Protein AF-0000000068371812 (afdb_homodimer)

Radius of gyration: 18.45 Å; Cα contacts (8 Å, |Δi|>4): 479; chains: 2; bounding box: 62×42×56 Å

Nearest PDB structures (foldseek):
  4yo0-assembly2_D  TM=9.395E-01  e=5.717E-10  Rattus norvegicus
  7dm2-assembly1_L  TM=9.249E-01  e=1.296E-09  Homo sapiens
  7fgr-assembly1_L  TM=9.276E-01  e=1.227E-09  Mus musculus
  6f7t-assembly1_A  TM=9.437E-01  e=3.458E-09  Mus musculus
  4isv-assembly1_A  TM=9.357E-01  e=4.797E-09  Mus musculus

Structure (mmCIF, N/CA/C/O backbone):
data_AF-0000000068371812-model_v1
#
loop_
_entity.id
_entity.type
_entity.pdbx_description
1 polymer 'Ig-like domain-containing protein'
#
loop_
_atom_site.group_PDB
_atom_site.id
_atom_site.type_symbol
_atom_site.label_atom_id
_atom_site.label_alt_id
_atom_site.label_comp_id
_atom_site.label_asym_id
_atom_site.label_entity_id
_atom_site.label_seq_id
_atom_site.pdbx_PDB_ins_code
_atom_site.Cartn_x
_atom_site.Cartn_y
_atom_site.Cartn_z
_atom_site.occupancy
_atom_site.B_iso_or_equiv
_atom_site.auth_seq_id
_atom_site.auth_comp_id
_atom_site.auth_asym_id
_atom_site.auth_atom_id
_atom_site.pdbx_PDB_model_num
ATOM 1 N N . MET A 1 1 ? -28.625 15.5 32.562 1 41.88 1 MET A N 1
ATOM 2 C CA . MET A 1 1 ? -27.391 14.734 32.5 1 41.88 1 MET A CA 1
ATOM 3 C C . MET A 1 1 ? -26.609 15.062 31.234 1 41.88 1 MET A C 1
ATOM 5 O O . MET A 1 1 ? -27.141 15.016 30.125 1 41.88 1 MET A O 1
ATOM 9 N N . ARG A 1 2 ? -25.625 15.906 31.344 1 37.91 2 ARG A N 1
ATOM 10 C CA . ARG A 1 2 ? -24.828 16.281 30.188 1 37.91 2 ARG A CA 1
ATOM 11 C C . ARG A 1 2 ? -24.109 15.078 29.594 1 37.91 2 ARG A C 1
ATOM 13 O O . ARG A 1 2 ? -23.422 14.336 30.297 1 37.91 2 ARG A O 1
ATOM 20 N N . LYS A 1 3 ? -24.656 14.328 28.656 1 45.22 3 LYS A N 1
ATOM 21 C CA . LYS A 1 3 ? -23.938 13.266 27.953 1 45.22 3 LYS A CA 1
ATOM 22 C C . LYS A 1 3 ? -22.531 13.727 27.562 1 45.22 3 LYS A C 1
ATOM 24 O O . LYS A 1 3 ? -22.391 14.625 26.734 1 45.22 3 LYS A O 1
ATOM 29 N N . THR A 1 4 ? -21.609 13.883 28.406 1 43.78 4 THR A N 1
ATOM 30 C CA . THR A 1 4 ? -20.203 14.078 28.047 1 43.78 4 THR A CA 1
ATOM 31 C C . THR A 1 4 ? -19.828 13.164 26.875 1 43.78 4 THR A C 1
ATOM 33 O O . THR A 1 4 ? -19.812 11.945 27.031 1 43.78 4 THR A O 1
ATOM 36 N N . ILE A 1 5 ? -20.078 13.5 25.688 1 49.84 5 ILE A N 1
ATOM 37 C CA . ILE A 1 5 ? -19.641 12.75 24.516 1 49.84 5 ILE A CA 1
ATOM 38 C C . ILE A 1 5 ? -18.125 12.547 24.562 1 49.84 5 ILE A C 1
ATOM 40 O O . ILE A 1 5 ? -17.375 13.508 24.672 1 49.84 5 ILE A O 1
ATOM 44 N N . TYR A 1 6 ? -17.594 11.641 25.219 1 53.62 6 TYR A N 1
ATOM 45 C CA . TYR A 1 6 ? -16.203 11.227 25.203 1 53.62 6 TYR A CA 1
ATOM 46 C C . TYR A 1 6 ? -15.68 11.156 23.766 1 53.62 6 TYR A C 1
ATOM 48 O O . TYR A 1 6 ? -16.062 10.266 23 1 53.62 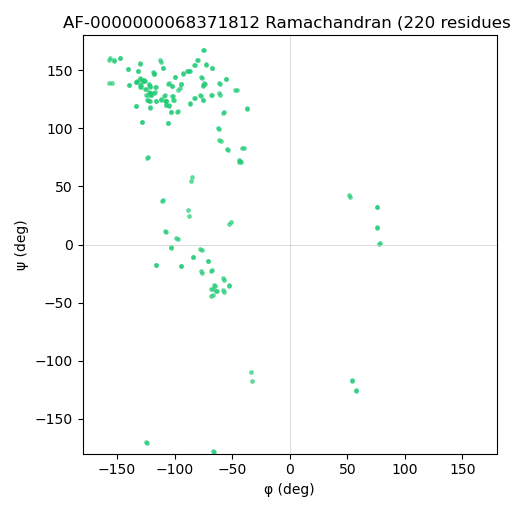6 TYR A O 1
ATOM 56 N N . MET A 1 7 ? -15.484 12.273 23.109 1 59.28 7 MET A N 1
ATOM 57 C CA . MET A 1 7 ? -14.938 12.289 21.766 1 59.28 7 MET A CA 1
ATOM 58 C C . MET A 1 7 ? -13.531 11.688 21.734 1 59.28 7 MET A C 1
ATOM 60 O O . MET A 1 7 ? -12.703 11.984 22.594 1 59.28 7 MET A O 1
ATOM 64 N N . SER A 1 8 ? -13.273 10.492 21.375 1 74.38 8 SER A N 1
ATOM 65 C CA . SER A 1 8 ? -11.969 9.859 21.25 1 74.38 8 SER A CA 1
ATOM 66 C C . SER A 1 8 ? -10.922 10.836 20.719 1 74.38 8 SER A C 1
ATOM 68 O O . SER A 1 8 ? -11.219 11.633 19.828 1 74.38 8 SER A O 1
ATOM 70 N N . ALA A 1 9 ? -9.844 11.172 21.5 1 90.5 9 ALA A N 1
ATOM 71 C CA . ALA A 1 9 ? -8.734 12.055 21.141 1 90.5 9 ALA A CA 1
ATOM 72 C C . ALA A 1 9 ? -8.195 11.711 19.766 1 90.5 9 ALA A C 1
ATOM 74 O O . ALA A 1 9 ? -8.094 10.531 19.406 1 90.5 9 ALA A O 1
ATOM 75 N N . PRO A 1 10 ? -8.016 12.781 18.984 1 95.38 10 PRO A N 1
ATOM 76 C CA . PRO A 1 10 ? -7.453 12.539 17.656 1 95.38 10 PRO A CA 1
ATOM 77 C C . PRO A 1 10 ? -6.066 11.898 17.703 1 95.38 10 PRO A C 1
ATOM 79 O O . PRO A 1 10 ? -5.297 12.164 18.641 1 95.38 10 PRO A O 1
ATOM 82 N N . VAL A 1 11 ? -5.844 10.945 16.828 1 96.5 11 VAL A N 1
ATOM 83 C CA . VAL A 1 11 ? -4.535 10.32 16.641 1 96.5 11 VAL A CA 1
ATOM 84 C C . VAL A 1 11 ? -4.07 10.5 15.203 1 96.5 11 VAL A C 1
ATOM 86 O O . VAL A 1 11 ? -4.773 10.109 14.266 1 96.5 11 VAL A O 1
ATOM 89 N N . SER A 1 12 ? -2.871 11.109 15.023 1 96.38 12 SER A N 1
ATOM 90 C CA . SER A 1 12 ? -2.314 11.336 13.695 1 96.38 12 SER A CA 1
ATOM 91 C C . SER A 1 12 ? -1.814 10.039 13.078 1 96.38 12 SER A C 1
ATOM 93 O O . SER A 1 12 ? -1.396 9.125 13.789 1 96.38 12 SER A O 1
ATOM 95 N N . PRO A 1 13 ? -1.766 9.984 11.766 1 96.56 13 PRO A N 1
ATOM 96 C CA . PRO A 1 13 ? -1.33 8.742 11.117 1 96.56 13 PRO A CA 1
ATOM 97 C C . PRO A 1 13 ? 0.183 8.547 11.172 1 96.56 13 PRO A C 1
ATOM 99 O O . PRO A 1 13 ? 0.937 9.523 11.148 1 96.56 13 PRO A O 1
ATOM 102 N N . SER A 1 14 ? 0.498 7.312 11.32 1 93.12 14 SER A N 1
ATOM 103 C CA . SER A 1 14 ? 1.84 6.926 10.898 1 93.12 14 SER A CA 1
ATOM 104 C C . SER A 1 14 ? 1.937 6.844 9.383 1 93.12 14 SER A C 1
ATOM 106 O O . SER A 1 14 ? 1.151 6.141 8.742 1 93.12 14 SER A O 1
ATOM 108 N N . VAL A 1 15 ? 2.916 7.609 8.828 1 94.88 15 VAL A N 1
ATOM 109 C CA . VAL A 1 15 ? 3.047 7.695 7.379 1 94.88 15 VAL A CA 1
ATOM 110 C C . VAL A 1 15 ? 4.297 6.945 6.926 1 94.88 15 VAL A C 1
ATOM 112 O O . VAL A 1 15 ? 5.379 7.141 7.488 1 94.88 15 VAL A O 1
ATOM 115 N N . GLN A 1 16 ? 4.105 6.07 5.977 1 92.81 16 GLN A N 1
ATOM 116 C CA . GLN A 1 16 ? 5.234 5.379 5.359 1 92.81 16 GLN A CA 1
ATOM 117 C C . GLN A 1 16 ? 5.152 5.449 3.836 1 92.81 16 GLN A C 1
ATOM 119 O O . GLN A 1 16 ? 4.066 5.332 3.26 1 92.81 16 GLN A O 1
ATOM 124 N N . VAL A 1 17 ? 6.352 5.59 3.232 1 93.62 17 VAL A N 1
ATOM 125 C CA . VAL A 1 17 ? 6.426 5.664 1.777 1 93.62 17 VAL A CA 1
ATOM 126 C C . VAL A 1 17 ? 7.332 4.555 1.246 1 93.62 17 VAL A C 1
ATOM 128 O O . VAL A 1 17 ? 8.391 4.281 1.819 1 93.62 17 VAL A O 1
ATOM 131 N N . PHE A 1 18 ? 6.91 3.936 0.162 1 90.12 18 PHE A N 1
ATOM 132 C CA . PHE A 1 18 ? 7.629 2.816 -0.434 1 90.12 18 PHE A CA 1
ATOM 133 C C . PHE A 1 18 ? 7.996 3.115 -1.882 1 90.12 18 PHE A C 1
ATOM 135 O O . PHE A 1 18 ? 7.141 3.521 -2.674 1 90.12 18 PHE A O 1
ATOM 142 N N . ALA A 1 19 ? 9.242 2.85 -2.104 1 88.81 19 ALA A N 1
ATOM 143 C CA . ALA A 1 19 ? 9.727 2.99 -3.475 1 88.81 19 ALA A CA 1
ATOM 144 C C . ALA A 1 19 ? 9.367 1.768 -4.312 1 88.81 19 ALA A C 1
ATOM 146 O O . ALA A 1 19 ? 9.055 0.705 -3.77 1 88.81 19 ALA A O 1
ATOM 147 N N . PRO A 1 20 ? 9.367 1.999 -5.633 1 86.12 20 PRO A N 1
ATOM 148 C CA . PRO A 1 20 ? 9.102 0.831 -6.477 1 86.12 20 PRO A CA 1
ATOM 149 C C . PRO A 1 20 ? 10.055 -0.325 -6.203 1 86.12 20 PRO A C 1
ATOM 151 O O . PRO A 1 20 ? 11.211 -0.1 -5.82 1 86.12 20 PRO A O 1
ATOM 154 N N . SER A 1 21 ? 9.461 -1.552 -6.277 1 72.62 21 SER A N 1
ATOM 155 C CA . SER A 1 21 ? 10.305 -2.719 -6.055 1 72.62 21 SER A CA 1
ATOM 156 C C . SER A 1 21 ? 11.195 -2.994 -7.266 1 72.62 21 SER A C 1
ATOM 158 O O . SER A 1 21 ? 10.812 -2.703 -8.398 1 72.62 21 SER A O 1
ATOM 160 N N . GLN A 1 22 ? 12.352 -3.275 -7.043 1 64 22 GLN A N 1
ATOM 161 C CA . GLN A 1 22 ? 13.305 -3.572 -8.109 1 64 22 GLN A CA 1
ATOM 162 C C . GLN A 1 22 ? 12.82 -4.742 -8.961 1 64 22 GLN A C 1
ATOM 164 O O . GLN A 1 22 ? 13.164 -4.832 -10.148 1 64 22 GLN A O 1
ATOM 169 N N . GLU A 1 23 ? 12.125 -5.539 -8.352 1 60.75 23 GLU A N 1
ATOM 170 C CA . GLU A 1 23 ? 11.68 -6.734 -9.07 1 60.75 23 GLU A CA 1
ATOM 171 C C . GLU A 1 23 ? 10.516 -6.414 -10.008 1 60.75 23 GLU A C 1
ATOM 173 O O . GLU A 1 23 ? 10.148 -7.234 -10.852 1 60.75 23 GLU A O 1
ATOM 178 N N . GLU A 1 24 ? 10.102 -5.184 -9.922 1 57.12 24 GLU A N 1
ATOM 179 C CA . GLU A 1 24 ? 8.859 -4.828 -10.602 1 57.12 24 GLU A CA 1
ATOM 180 C C . GLU A 1 24 ? 9.117 -4.402 -12.047 1 57.12 24 GLU A C 1
ATOM 182 O O . GLU A 1 24 ? 8.266 -3.775 -12.68 1 57.12 24 GLU A O 1
ATOM 187 N N . ILE A 1 25 ? 10.07 -4.918 -12.547 1 55.91 25 ILE A N 1
ATOM 188 C CA . ILE A 1 25 ? 10.352 -4.5 -13.922 1 55.91 25 ILE A CA 1
ATOM 189 C C . ILE A 1 25 ? 9.25 -5.012 -14.852 1 55.91 25 ILE A C 1
ATOM 191 O O . ILE A 1 25 ? 8.875 -4.332 -15.805 1 55.91 25 ILE A O 1
ATOM 195 N N . ARG A 1 26 ? 8.57 -5.988 -14.5 1 62 26 ARG A N 1
ATOM 196 C CA . ARG A 1 26 ? 7.648 -6.539 -15.484 1 62 26 ARG A CA 1
ATOM 197 C C . ARG A 1 26 ? 6.203 -6.223 -15.117 1 62 26 ARG A C 1
ATOM 199 O O . ARG A 1 26 ? 5.277 -6.602 -15.836 1 62 26 ARG A O 1
ATOM 206 N N . SER A 1 27 ? 6.125 -5.371 -14.195 1 70.31 27 SER A N 1
ATOM 207 C CA . SER A 1 27 ? 4.762 -5.035 -13.797 1 70.31 27 SER A CA 1
ATOM 208 C C . SER A 1 27 ? 4.191 -3.916 -14.664 1 70.31 27 SER A C 1
ATOM 210 O O . SER A 1 27 ? 4.945 -3.145 -15.266 1 70.31 27 SER A O 1
ATOM 212 N N . PRO A 1 28 ? 2.877 -3.941 -14.867 1 73.06 28 PRO A N 1
ATOM 213 C CA . PRO A 1 28 ? 2.271 -2.863 -15.656 1 73.06 28 PRO A CA 1
ATOM 214 C C . PRO A 1 28 ? 2.645 -1.476 -15.133 1 73.06 28 PRO A C 1
ATOM 216 O O . PRO A 1 28 ? 2.797 -0.538 -15.922 1 73.06 28 PRO A O 1
ATOM 219 N N . ASN A 1 29 ? 2.777 -1.288 -13.875 1 79.75 29 ASN A N 1
ATOM 220 C CA . ASN A 1 29 ? 3.164 -0.018 -13.273 1 79.75 29 ASN A CA 1
ATOM 221 C C . ASN A 1 29 ? 4.41 -0.164 -12.406 1 79.75 29 ASN A C 1
ATOM 223 O O . ASN A 1 29 ? 4.344 -0.01 -11.188 1 79.75 29 ASN A O 1
ATOM 227 N N . PRO A 1 30 ? 5.484 -0.282 -13.195 1 82.44 30 PRO A N 1
ATOM 228 C CA . PRO A 1 30 ? 6.699 -0.625 -12.445 1 82.44 30 PRO A CA 1
ATOM 229 C C . PRO A 1 30 ? 7.207 0.529 -11.586 1 82.44 30 PRO A C 1
ATOM 231 O O . PRO A 1 30 ? 8.016 0.316 -10.672 1 82.44 30 PRO A O 1
ATOM 234 N N . TYR A 1 31 ? 6.688 1.735 -11.844 1 89.56 31 TYR A N 1
ATOM 235 C CA . TYR A 1 31 ? 7.203 2.887 -11.117 1 89.56 31 TYR A CA 1
ATOM 236 C C . TYR A 1 31 ? 6.168 3.42 -10.133 1 89.56 31 TYR A C 1
ATOM 238 O O . TYR A 1 31 ? 6.008 4.637 -9.992 1 89.56 31 TYR A O 1
ATOM 246 N N . THR A 1 32 ? 5.477 2.617 -9.523 1 92.06 32 THR A N 1
ATOM 247 C CA . THR A 1 32 ? 4.457 3.008 -8.555 1 92.06 32 THR A CA 1
ATOM 248 C C . THR A 1 32 ? 5.082 3.281 -7.191 1 92.06 32 THR A C 1
ATOM 250 O O . THR A 1 32 ? 5.828 2.453 -6.668 1 92.06 32 THR A O 1
ATOM 253 N N . VAL A 1 33 ? 4.824 4.434 -6.652 1 93.19 33 VAL A N 1
ATOM 254 C CA . VAL A 1 33 ? 5.207 4.789 -5.289 1 93.19 33 VAL A CA 1
ATOM 255 C C . VAL A 1 33 ? 3.992 4.684 -4.371 1 93.19 33 VAL A C 1
ATOM 257 O O . VAL A 1 33 ? 2.895 5.117 -4.727 1 93.19 33 VAL A O 1
ATOM 260 N N . VAL A 1 34 ? 4.227 4.102 -3.223 1 94.25 34 VAL A N 1
ATOM 261 C CA . VAL A 1 34 ? 3.104 3.828 -2.332 1 94.25 34 VAL A CA 1
ATOM 262 C C . VAL A 1 34 ? 3.26 4.629 -1.041 1 94.25 34 VAL A C 1
ATOM 264 O O . VAL A 1 34 ? 4.359 4.727 -0.492 1 94.25 34 VAL A O 1
ATOM 267 N N . CYS A 1 35 ? 2.207 5.219 -0.607 1 95.56 35 CYS A N 1
ATOM 268 C CA . CYS A 1 35 ? 2.115 5.887 0.688 1 95.56 35 CYS A CA 1
ATOM 269 C C . CYS A 1 35 ? 1.09 5.199 1.582 1 95.56 35 CYS A C 1
ATOM 271 O O . CYS A 1 35 ? -0.084 5.094 1.222 1 95.56 35 CYS A O 1
ATOM 273 N N . LEU A 1 36 ? 1.484 4.77 2.754 1 94.81 36 LEU A N 1
ATOM 274 C CA . LEU A 1 36 ? 0.631 4.051 3.695 1 94.81 36 LEU A CA 1
ATOM 275 C C . LEU A 1 36 ? 0.359 4.895 4.934 1 94.81 36 LEU A C 1
ATOM 277 O O . LEU A 1 36 ? 1.29 5.414 5.555 1 94.81 36 LEU A O 1
ATOM 281 N N . LEU A 1 37 ? -0.942 5.09 5.227 1 96.25 37 LEU A N 1
ATOM 282 C CA . LEU A 1 37 ? -1.396 5.773 6.434 1 96.25 37 LEU A CA 1
ATOM 283 C C . LEU A 1 37 ? -2 4.781 7.422 1 96.25 37 LEU A C 1
ATOM 285 O O . LEU A 1 37 ? -2.986 4.109 7.113 1 96.25 37 LEU A O 1
ATOM 289 N N . THR A 1 38 ? -1.429 4.762 8.672 1 94.19 38 THR A N 1
ATOM 290 C CA . THR A 1 38 ? -1.948 3.783 9.617 1 94.19 38 THR A CA 1
ATOM 291 C C . THR A 1 38 ? -2.234 4.438 10.969 1 94.19 38 THR A C 1
ATOM 293 O O . THR A 1 38 ? -1.624 5.453 11.312 1 94.19 38 THR A O 1
ATOM 296 N N . GLY A 1 39 ? -3.191 3.938 11.656 1 93.75 39 GLY A N 1
ATOM 297 C CA . GLY A 1 39 ? -3.379 4.184 13.078 1 93.75 39 GLY A CA 1
ATOM 298 C C . GLY A 1 39 ? -3.936 5.562 13.375 1 93.75 39 GLY A C 1
ATOM 299 O O . GLY A 1 39 ? -3.607 6.16 14.406 1 93.75 39 GLY A O 1
ATOM 300 N N . PHE A 1 40 ? -4.703 6.043 12.547 1 96.81 40 PHE A N 1
ATOM 301 C CA . PHE A 1 40 ? -5.145 7.414 12.789 1 96.81 40 PHE A CA 1
ATOM 302 C C . PHE A 1 40 ? -6.629 7.453 13.117 1 96.81 40 PHE A C 1
ATOM 304 O O . PHE A 1 40 ? -7.355 6.488 12.859 1 96.81 40 PHE A O 1
ATOM 311 N N . TYR A 1 41 ? -7.035 8.5 13.781 1 97.69 41 TYR A N 1
ATOM 312 C CA . TYR A 1 41 ? -8.406 8.82 14.164 1 97.69 41 TYR A CA 1
ATOM 313 C C . TYR A 1 41 ? -8.586 10.32 14.352 1 97.69 41 TYR A C 1
ATOM 315 O O . TYR A 1 41 ? -7.766 10.977 15 1 97.69 41 TYR A O 1
ATOM 323 N N . PRO A 1 42 ? -9.727 10.797 13.875 1 97.62 42 PRO A N 1
ATOM 324 C CA . PRO A 1 42 ? -10.82 10.273 13.047 1 97.62 42 PRO A CA 1
ATOM 325 C C . PRO A 1 42 ? -10.375 9.961 11.617 1 97.62 42 PRO A C 1
ATOM 327 O O . PRO A 1 42 ? -9.203 10.117 11.281 1 97.62 42 PRO A O 1
ATOM 330 N N . PRO A 1 43 ? -11.242 9.5 10.695 1 97.38 43 PRO A N 1
ATOM 331 C CA . PRO A 1 43 ? -10.828 8.914 9.422 1 97.38 43 PRO A CA 1
ATOM 332 C C . PRO A 1 43 ? -10.555 9.961 8.344 1 97.38 43 PRO A C 1
ATOM 334 O O . PRO A 1 43 ? -10.008 9.633 7.285 1 97.38 43 PRO A O 1
ATOM 337 N N . ALA A 1 44 ? -10.922 11.164 8.602 1 97.56 44 ALA A N 1
ATOM 338 C CA . ALA A 1 44 ? -10.727 12.188 7.574 1 97.56 44 ALA A CA 1
ATOM 339 C C . ALA A 1 44 ? -9.258 12.562 7.445 1 97.56 44 ALA A C 1
ATOM 341 O O . ALA A 1 44 ? -8.547 12.688 8.445 1 97.56 44 ALA A O 1
ATOM 342 N N . PHE A 1 45 ? -8.766 12.734 6.199 1 98.19 45 PHE A N 1
ATOM 343 C CA . PHE A 1 45 ? -7.418 13.211 5.926 1 98.19 45 PHE A CA 1
ATOM 344 C C . PHE A 1 45 ? -7.34 13.852 4.543 1 98.19 45 PHE A C 1
ATOM 346 O O . PHE A 1 45 ? -8.25 13.688 3.725 1 98.19 45 PHE A O 1
ATOM 353 N N . ASN A 1 46 ? -6.293 14.648 4.395 1 98.12 46 ASN A N 1
ATOM 354 C CA . ASN A 1 46 ? -5.883 15.117 3.074 1 98.12 46 ASN A CA 1
ATOM 355 C C . ASN A 1 46 ? -4.477 14.641 2.723 1 98.12 46 ASN A C 1
ATOM 357 O O . ASN A 1 46 ? -3.633 14.477 3.607 1 98.12 46 ASN A O 1
ATOM 361 N N . LEU A 1 47 ? -4.332 14.406 1.399 1 98.44 47 LEU A N 1
ATOM 362 C CA . LEU A 1 47 ? -3.041 13.883 0.969 1 98.44 47 LEU A CA 1
ATOM 363 C C . LEU A 1 47 ? -2.596 14.539 -0.335 1 98.44 47 LEU A C 1
ATOM 365 O O . LEU A 1 47 ? -3.414 14.766 -1.23 1 98.44 47 LEU A O 1
ATOM 369 N N . GLN A 1 48 ? -1.267 14.883 -0.331 1 98.25 48 GLN A N 1
ATOM 370 C CA . GLN A 1 48 ? -0.648 15.422 -1.538 1 98.25 48 GLN A CA 1
ATOM 371 C C . GLN A 1 48 ? 0.688 14.742 -1.822 1 98.25 48 GLN A C 1
ATOM 373 O O . GLN A 1 48 ? 1.487 14.531 -0.91 1 98.25 48 GLN A O 1
ATOM 378 N N . TRP A 1 49 ? 0.889 14.492 -3.15 1 98.31 49 TRP A N 1
ATOM 379 C CA . TRP A 1 49 ? 2.182 13.961 -3.58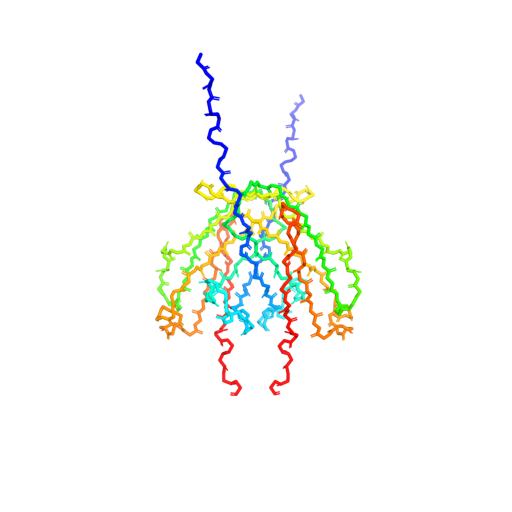4 1 98.31 49 TRP A CA 1
ATOM 380 C C . TRP A 1 49 ? 3.062 15.078 -4.137 1 98.31 49 TRP A C 1
ATOM 382 O O . TRP A 1 49 ? 2.58 15.977 -4.828 1 98.31 49 TRP A O 1
ATOM 392 N N . LYS A 1 50 ? 4.344 14.898 -3.834 1 97.94 50 LYS A N 1
ATOM 393 C CA . LYS A 1 50 ? 5.305 15.836 -4.406 1 97.94 50 LYS A CA 1
ATOM 394 C C . LYS A 1 50 ? 6.5 15.102 -5.004 1 97.94 50 LYS A C 1
ATOM 396 O O . LYS A 1 50 ? 6.949 14.094 -4.457 1 97.94 50 LYS A O 1
ATOM 401 N N . GLY A 1 51 ? 6.918 15.562 -6.094 1 96.19 51 GLY A N 1
ATOM 402 C CA . GLY A 1 51 ? 8.242 15.281 -6.629 1 96.19 51 GLY A CA 1
ATOM 403 C C . GLY A 1 51 ? 9.211 16.438 -6.445 1 96.19 51 GLY A C 1
ATOM 404 O O . GLY A 1 51 ? 9.109 17.453 -7.125 1 96.19 51 GLY A O 1
ATOM 405 N N . GLY A 1 52 ? 10.203 16.047 -5.582 1 91.19 52 GLY A N 1
ATOM 406 C CA . GLY A 1 52 ? 10.938 17.25 -5.195 1 91.19 52 GLY A CA 1
ATOM 407 C C . GLY A 1 52 ? 10.039 18.328 -4.633 1 91.19 52 GLY A C 1
ATOM 408 O O . GLY A 1 52 ? 9.359 18.125 -3.629 1 91.19 52 GLY A O 1
ATOM 409 N N . GLU A 1 53 ? 9.977 19.438 -5.289 1 91 53 GLU A N 1
ATOM 410 C CA . GLU A 1 53 ? 9.18 20.578 -4.816 1 91 53 GLU A CA 1
ATOM 411 C C . GLU A 1 53 ? 7.875 20.688 -5.598 1 91 53 GLU A C 1
ATOM 413 O O . GLU A 1 53 ? 6.984 21.453 -5.215 1 91 53 GLU A O 1
ATOM 418 N N . ASP A 1 54 ? 7.723 19.875 -6.516 1 96.94 54 ASP A N 1
ATOM 419 C CA . ASP A 1 54 ? 6.555 19.984 -7.383 1 96.94 54 ASP A CA 1
ATOM 420 C C . ASP A 1 54 ? 5.418 19.094 -6.887 1 96.94 54 ASP A C 1
ATOM 422 O O . ASP A 1 54 ? 5.637 17.938 -6.52 1 96.94 54 ASP A O 1
ATOM 426 N N . VAL A 1 55 ? 4.242 19.703 -6.965 1 97.56 55 VAL A N 1
ATOM 427 C CA . VAL A 1 55 ? 3.055 18.922 -6.637 1 97.56 55 VAL A CA 1
ATOM 428 C C . VAL A 1 55 ? 2.697 18 -7.812 1 97.56 55 VAL A C 1
ATOM 430 O O . VAL A 1 55 ? 2.666 18.453 -8.961 1 97.56 55 VAL A O 1
ATOM 433 N N . ILE A 1 56 ? 2.551 16.766 -7.48 1 97.25 56 ILE A N 1
ATOM 434 C CA . ILE A 1 56 ? 2.115 15.797 -8.477 1 97.25 56 ILE A CA 1
ATOM 435 C C . ILE A 1 56 ? 0.651 15.43 -8.242 1 97.25 56 ILE A C 1
ATOM 437 O O . ILE A 1 56 ? 0.3 14.914 -7.176 1 97.25 56 ILE A O 1
ATOM 441 N N . SER A 1 57 ? -0.228 15.688 -9.227 1 95.56 57 SER A N 1
ATOM 442 C CA . SER A 1 57 ? -1.651 15.438 -9.023 1 95.56 57 SER A CA 1
ATOM 443 C C . SER A 1 57 ? -2.162 14.359 -9.977 1 95.56 57 SER A C 1
ATOM 445 O O . SER A 1 57 ? -3.238 13.797 -9.766 1 95.56 57 SER A O 1
ATOM 447 N N . SER A 1 58 ? -1.437 14.078 -11.023 1 94.06 58 SER A N 1
ATOM 448 C CA . SER A 1 58 ? -1.848 13.039 -11.961 1 94.06 58 SER A CA 1
ATOM 449 C C . SER A 1 58 ? -1.304 11.672 -11.547 1 94.06 58 SER A C 1
ATOM 451 O O . SER A 1 58 ? -0.225 11.586 -10.953 1 94.06 58 SER A O 1
ATOM 453 N N . GLY A 1 59 ? -2.072 10.641 -11.883 1 93.88 59 GLY A N 1
ATOM 454 C CA . GLY A 1 59 ? -1.608 9.297 -11.594 1 93.88 59 GLY A CA 1
ATOM 455 C C . GLY A 1 59 ? -1.738 8.922 -10.133 1 93.88 59 GLY A C 1
ATOM 456 O O . GLY A 1 59 ? -1.089 7.98 -9.664 1 93.88 59 GLY A O 1
ATOM 457 N N . VAL A 1 60 ? -2.539 9.758 -9.445 1 96.06 60 VAL A N 1
ATOM 458 C CA . VAL A 1 60 ? -2.68 9.547 -8.008 1 96.06 60 VAL A CA 1
ATOM 459 C C . VAL A 1 60 ? -3.996 8.836 -7.719 1 96.06 60 VAL A C 1
ATOM 461 O O . VAL A 1 60 ? -5.055 9.25 -8.195 1 96.06 60 VAL A O 1
ATOM 464 N N . GLU A 1 61 ? -3.871 7.691 -7.027 1 94.12 61 GLU A N 1
ATOM 465 C CA . GLU A 1 61 ? -5.043 6.992 -6.508 1 94.12 61 GLU A CA 1
ATOM 466 C C . GLU A 1 61 ? -4.965 6.836 -4.992 1 94.12 61 GLU A C 1
ATOM 468 O O . GLU A 1 61 ? -4.043 6.195 -4.477 1 94.12 61 GLU A O 1
ATOM 473 N N . THR A 1 62 ? -5.953 7.461 -4.281 1 95.75 62 THR A N 1
ATOM 474 C CA . THR A 1 62 ? -5.996 7.379 -2.824 1 95.75 62 THR A CA 1
ATOM 475 C C . THR A 1 62 ? -7.266 6.668 -2.361 1 95.75 62 THR A C 1
ATOM 477 O O . THR A 1 62 ? -8.367 6.996 -2.814 1 95.75 62 THR A O 1
ATOM 480 N N . THR A 1 63 ? -7.082 5.676 -1.443 1 95.62 63 THR A N 1
ATOM 481 C CA . THR A 1 63 ? -8.242 4.965 -0.917 1 95.62 63 THR A CA 1
ATOM 482 C C . THR A 1 63 ? -8.875 5.742 0.229 1 95.62 63 THR A C 1
ATOM 484 O O . THR A 1 63 ? -8.219 6.551 0.885 1 95.62 63 THR A O 1
ATOM 487 N N . LYS A 1 64 ? -10.227 5.438 0.362 1 94.12 64 LYS A N 1
ATOM 488 C CA . LYS A 1 64 ? -10.852 5.918 1.59 1 94.12 64 LYS A CA 1
ATOM 489 C C . LYS A 1 64 ? -10.297 5.184 2.811 1 94.12 64 LYS A C 1
ATOM 491 O O . LYS A 1 64 ? -9.812 4.055 2.697 1 94.12 64 LYS A O 1
ATOM 496 N N . ALA A 1 65 ? -10.344 5.906 3.898 1 96.06 65 ALA A N 1
ATOM 497 C CA . ALA A 1 65 ? -9.914 5.27 5.141 1 96.06 65 ALA A CA 1
ATOM 498 C C . ALA A 1 65 ? -10.773 4.055 5.469 1 96.06 65 ALA A C 1
ATOM 500 O O . ALA A 1 65 ? -12.008 4.117 5.375 1 96.06 65 ALA A O 1
ATOM 501 N N . SER A 1 66 ? -10.086 3.014 5.719 1 93.69 66 SER A N 1
ATOM 502 C CA . SER A 1 66 ? -10.758 1.798 6.16 1 93.69 66 SER A CA 1
ATOM 503 C C . SER A 1 66 ? -10.555 1.569 7.656 1 93.69 66 SER A C 1
ATOM 505 O O . SER A 1 66 ? -9.469 1.807 8.188 1 93.69 66 SER A O 1
ATOM 507 N N . LYS A 1 67 ? -11.625 1.15 8.289 1 93.94 67 LYS A N 1
ATOM 508 C CA . LYS A 1 67 ? -11.539 0.92 9.734 1 93.94 67 LYS A CA 1
ATOM 509 C C . LYS A 1 67 ? -10.641 -0.272 10.047 1 93.94 67 LYS A C 1
ATOM 511 O O . LYS A 1 67 ? -10.727 -1.312 9.391 1 93.94 67 LYS A O 1
ATOM 516 N N . GLN A 1 68 ? -9.695 -0.113 10.922 1 90.12 68 GLN A N 1
ATOM 517 C CA . GLN A 1 68 ? -8.828 -1.134 11.5 1 90.12 68 GLN A CA 1
ATOM 518 C C . GLN A 1 68 ? -8.828 -1.059 13.023 1 90.12 68 GLN A C 1
ATOM 520 O O . GLN A 1 68 ? -8.109 -0.243 13.609 1 90.12 68 GLN A O 1
ATOM 525 N N . GLY A 1 69 ? -9.523 -2.02 13.648 1 91.19 69 GLY A N 1
ATOM 526 C CA . GLY A 1 69 ? -9.758 -1.847 15.07 1 91.19 69 GLY A CA 1
ATOM 527 C C . GLY A 1 69 ? -10.477 -0.553 15.406 1 91.19 69 GLY A C 1
ATOM 528 O O . GLY A 1 69 ? -11.57 -0.298 14.898 1 91.19 69 GLY A O 1
ATOM 529 N N . ASP A 1 70 ? -9.914 0.243 16.297 1 94.75 70 ASP A N 1
ATOM 530 C CA . ASP A 1 70 ? -10.516 1.514 16.688 1 94.75 70 ASP A CA 1
ATOM 531 C C . ASP A 1 70 ? -9.906 2.676 15.906 1 94.75 70 ASP A C 1
ATOM 533 O O . ASP A 1 70 ? -10.195 3.84 16.188 1 94.75 70 ASP A O 1
ATOM 537 N N . LYS A 1 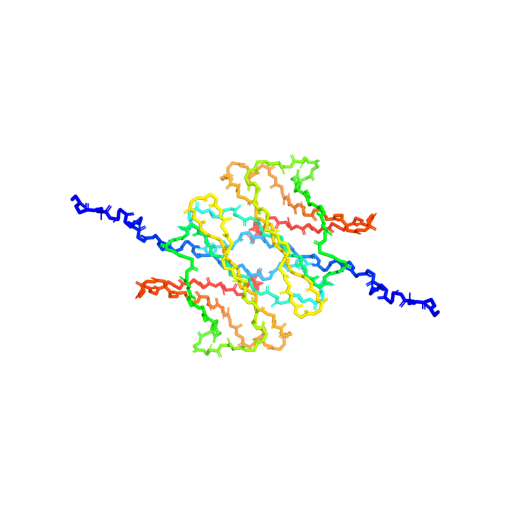71 ? -9.039 2.291 14.984 1 96.69 71 LYS A N 1
ATOM 538 C CA . LYS A 1 71 ? -8.375 3.305 14.172 1 96.69 71 LYS A CA 1
ATOM 539 C C . LYS A 1 71 ? -8.602 3.051 12.68 1 96.69 71 LYS A C 1
ATOM 541 O O . LYS A 1 71 ? -9.516 2.314 12.305 1 96.69 71 LYS A O 1
ATOM 546 N N . TYR A 1 72 ? -7.84 3.844 11.852 1 96 72 TYR A N 1
ATOM 547 C CA . TYR A 1 72 ? -8.094 3.76 10.422 1 96 72 TYR A CA 1
ATOM 548 C C . TYR A 1 72 ? -6.789 3.553 9.648 1 96 72 TYR A C 1
ATOM 550 O O . TYR A 1 72 ? -5.703 3.809 10.18 1 96 72 TYR A O 1
ATOM 558 N N . LEU A 1 73 ? -7 2.977 8.484 1 95.75 73 LEU A N 1
ATOM 559 C CA . LEU A 1 73 ? -5.934 2.721 7.516 1 95.75 73 LEU A CA 1
ATOM 560 C C . LEU A 1 73 ? -6.316 3.248 6.137 1 95.75 73 LEU A C 1
ATOM 562 O O . LEU A 1 73 ? -7.473 3.131 5.719 1 95.75 73 LEU A O 1
ATOM 566 N N . ALA A 1 74 ? -5.375 3.871 5.469 1 96.38 74 ALA A N 1
ATOM 567 C CA . ALA A 1 74 ? -5.562 4.305 4.086 1 96.38 74 ALA A CA 1
ATOM 568 C C . ALA A 1 74 ? -4.25 4.234 3.309 1 96.38 74 ALA A C 1
ATOM 570 O O . ALA A 1 74 ? -3.178 4.082 3.9 1 96.38 74 ALA A O 1
ATOM 571 N N . SER A 1 75 ? -4.352 4.203 2.006 1 95.94 75 SER A N 1
ATOM 572 C CA . SER A 1 75 ? -3.162 4.191 1.16 1 95.94 75 SER A CA 1
ATOM 573 C C . SER A 1 75 ? -3.352 5.066 -0.073 1 95.94 75 SER A C 1
ATOM 575 O O . SER A 1 75 ? -4.48 5.293 -0.515 1 95.94 75 SER A O 1
ATOM 577 N N . SER A 1 76 ? -2.301 5.574 -0.522 1 96.69 76 SER A N 1
ATOM 578 C CA . SER A 1 76 ? -2.256 6.324 -1.773 1 96.69 76 SER A CA 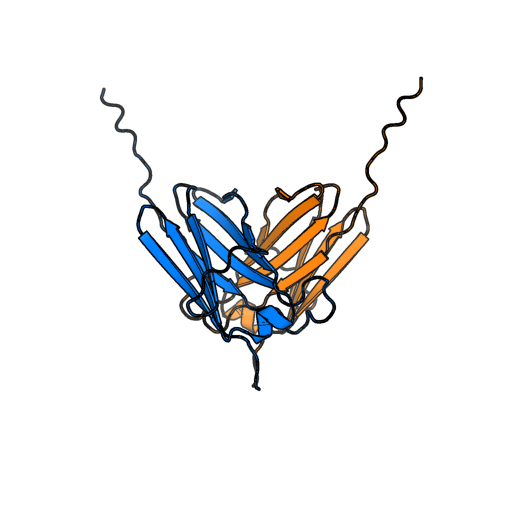1
ATOM 579 C C . SER A 1 76 ? -1.173 5.785 -2.701 1 96.69 76 SER A C 1
ATOM 581 O O . SER A 1 76 ? -0.101 5.379 -2.244 1 96.69 76 SER A O 1
ATOM 583 N N . TYR A 1 77 ? -1.463 5.734 -3.953 1 95.5 77 TYR A N 1
ATOM 584 C CA . TYR A 1 77 ? -0.589 5.184 -4.984 1 95.5 77 TYR A CA 1
ATOM 585 C C . TYR A 1 77 ? -0.316 6.215 -6.074 1 95.5 77 TYR A C 1
ATOM 587 O O . TYR A 1 77 ? -1.249 6.777 -6.656 1 95.5 77 TYR A O 1
ATOM 595 N N . LEU A 1 78 ? 0.956 6.441 -6.27 1 96.19 78 LEU A N 1
ATOM 596 C CA . LEU A 1 78 ? 1.391 7.332 -7.34 1 96.19 78 LEU A CA 1
ATOM 597 C C . LEU A 1 78 ? 1.969 6.539 -8.508 1 96.19 78 LEU A C 1
ATOM 599 O O . LEU A 1 78 ? 3.066 5.988 -8.406 1 96.19 78 LEU A O 1
ATOM 603 N N . LYS A 1 79 ? 1.25 6.402 -9.57 1 93.19 79 LYS A N 1
ATOM 604 C CA . LYS A 1 79 ? 1.694 5.727 -10.781 1 93.19 79 LYS A CA 1
ATOM 605 C C . LYS A 1 79 ? 2.449 6.684 -11.703 1 93.19 79 LYS A C 1
ATOM 607 O O . LYS A 1 79 ? 1.878 7.66 -12.195 1 93.19 79 LYS A O 1
ATOM 612 N N . LEU A 1 80 ? 3.67 6.297 -11.953 1 93.06 80 LEU A N 1
ATOM 613 C CA . LEU A 1 80 ? 4.52 7.152 -12.781 1 93.06 80 LEU A CA 1
ATOM 614 C C . LEU A 1 80 ? 4.926 6.434 -14.062 1 93.06 80 LEU A C 1
ATOM 616 O O . LEU A 1 80 ? 4.992 5.203 -14.094 1 93.06 80 LEU A O 1
ATOM 620 N N . THR A 1 81 ? 5.066 7.238 -15.086 1 90.75 81 THR A N 1
ATOM 621 C CA . THR A 1 81 ? 5.793 6.723 -16.25 1 90.75 81 THR A CA 1
ATOM 622 C C . THR A 1 81 ? 7.289 6.672 -15.961 1 90.75 81 THR A C 1
ATOM 624 O O . THR A 1 81 ? 7.766 7.27 -14.992 1 90.75 81 THR A O 1
ATOM 627 N N . ALA A 1 82 ? 8.008 5.953 -16.891 1 89.19 82 ALA A N 1
ATOM 628 C CA . ALA A 1 82 ? 9.461 5.906 -16.766 1 89.19 82 ALA A CA 1
ATOM 629 C C . ALA A 1 82 ? 10.055 7.312 -16.797 1 89.19 82 ALA A C 1
ATOM 631 O O . ALA A 1 82 ? 10.945 7.629 -16 1 89.19 82 ALA A O 1
ATOM 632 N N . ALA A 1 83 ? 9.562 8.188 -17.594 1 91.19 83 ALA A N 1
ATOM 633 C CA . ALA A 1 83 ? 10.062 9.555 -17.75 1 91.19 83 ALA A CA 1
ATOM 634 C C . ALA A 1 83 ? 9.797 10.367 -16.484 1 91.19 83 ALA A C 1
ATOM 636 O O . ALA A 1 83 ? 10.672 11.109 -16.016 1 91.19 83 ALA A O 1
ATOM 637 N N . GLN A 1 84 ? 8.609 10.242 -15.938 1 90.19 84 GLN A N 1
ATOM 638 C CA . GLN A 1 84 ? 8.266 10.953 -14.703 1 90.19 84 GLN A CA 1
ATOM 639 C C . GLN A 1 84 ? 9.141 10.492 -13.539 1 90.19 84 GLN A C 1
ATOM 641 O O . GLN A 1 84 ? 9.586 11.312 -12.734 1 90.19 84 GLN A O 1
ATOM 646 N N . TYR A 1 85 ? 9.359 9.188 -13.523 1 90.38 85 TYR A N 1
ATOM 647 C CA . TYR A 1 85 ? 10.164 8.617 -12.453 1 90.38 85 TYR A CA 1
ATOM 648 C C . TYR A 1 85 ? 11.609 9.117 -12.531 1 90.38 85 TYR A C 1
ATOM 650 O O . TYR A 1 85 ? 12.234 9.383 -11.508 1 90.38 85 TYR A O 1
ATOM 658 N N . GLU A 1 86 ? 12.102 9.305 -13.703 1 91.69 86 GLU A N 1
ATOM 659 C CA . GLU A 1 86 ? 13.477 9.75 -13.906 1 91.69 86 GLU A CA 1
ATOM 660 C C . GLU A 1 86 ? 13.617 11.242 -13.617 1 91.69 86 GLU A C 1
ATOM 662 O O . GLU A 1 86 ? 14.719 11.719 -13.305 1 91.69 86 GLU A O 1
ATOM 667 N N . LYS A 1 87 ? 12.586 11.891 -13.727 1 93.5 87 LYS A N 1
ATOM 668 C CA . LYS A 1 87 ? 12.602 13.344 -13.562 1 93.5 87 LYS A CA 1
ATOM 669 C C . LYS A 1 87 ? 12.93 13.734 -12.125 1 93.5 87 LYS A C 1
ATOM 671 O O . LYS A 1 87 ? 13.609 14.734 -11.883 1 93.5 87 LYS A O 1
ATOM 676 N N . TYR A 1 88 ? 12.391 12.938 -11.234 1 93.38 88 TYR A N 1
ATOM 677 C CA . TYR A 1 88 ? 12.547 13.312 -9.836 1 93.38 88 TYR A CA 1
ATOM 678 C C . TYR A 1 88 ? 13.492 12.359 -9.109 1 93.38 88 TYR A C 1
ATOM 680 O O . TYR A 1 88 ? 13.562 11.18 -9.453 1 93.38 88 TYR A O 1
ATOM 688 N N . GLU A 1 89 ? 14.164 12.898 -8.062 1 91.31 89 GLU A N 1
ATOM 689 C CA . GLU A 1 89 ? 15.086 12.094 -7.266 1 91.31 89 GLU A CA 1
ATOM 690 C C . GLU A 1 89 ? 14.398 11.523 -6.031 1 91.31 89 GLU A C 1
ATOM 692 O O . GLU A 1 89 ? 14.906 10.594 -5.402 1 91.31 89 GLU A O 1
ATOM 697 N N . SER A 1 90 ? 13.359 12.148 -5.77 1 93.19 90 SER A N 1
ATOM 698 C CA . SER A 1 90 ? 12.656 11.727 -4.566 1 93.19 90 SER A CA 1
ATOM 699 C C . SER A 1 90 ? 11.156 12.016 -4.672 1 93.19 90 SER A C 1
ATOM 701 O O . SER A 1 90 ? 10.742 12.844 -5.488 1 93.19 90 SER A O 1
ATOM 703 N 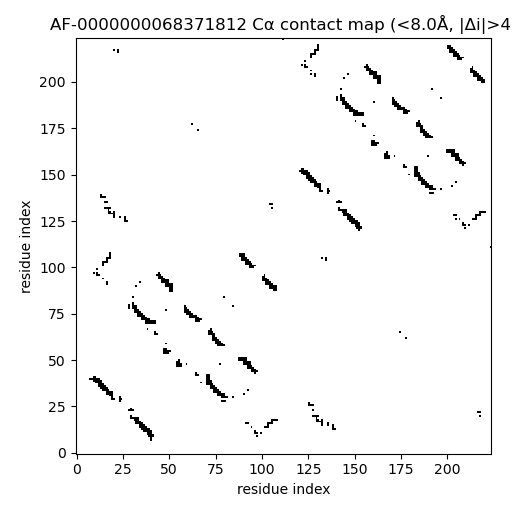N . PHE A 1 91 ? 10.422 11.328 -3.914 1 94.75 91 PHE A N 1
ATOM 704 C CA . PHE A 1 91 ? 8.969 11.484 -3.836 1 94.75 91 PHE A CA 1
ATOM 705 C C . PHE A 1 91 ? 8.516 11.633 -2.389 1 94.75 91 PHE A C 1
ATOM 707 O O . PHE A 1 91 ? 9.016 10.93 -1.506 1 94.75 91 PHE A O 1
ATOM 714 N N . THR A 1 92 ? 7.637 12.594 -2.215 1 95.75 92 THR A N 1
ATOM 715 C CA . THR A 1 92 ? 7.172 12.898 -0.868 1 95.75 92 THR A CA 1
ATOM 716 C C . THR A 1 92 ? 5.656 12.727 -0.769 1 95.75 92 THR A C 1
ATOM 718 O O . THR A 1 92 ? 4.918 13.195 -1.635 1 95.75 92 THR A O 1
ATOM 721 N N . CYS A 1 93 ? 5.215 12 0.239 1 96.94 93 CYS A N 1
ATOM 722 C CA . CYS A 1 93 ? 3.811 11.93 0.632 1 96.94 93 CYS A CA 1
ATOM 723 C C . CYS A 1 93 ? 3.518 12.883 1.787 1 96.94 93 CYS A C 1
ATOM 725 O O . CYS A 1 93 ? 4.031 12.695 2.893 1 96.94 93 CYS A O 1
ATOM 727 N N . GLU A 1 94 ? 2.697 13.875 1.506 1 98.12 94 GLU A N 1
ATOM 728 C CA . GLU A 1 94 ? 2.318 14.852 2.523 1 98.12 94 GLU A CA 1
ATOM 729 C C . GLU A 1 94 ? 0.869 14.664 2.961 1 98.12 94 GLU A C 1
ATOM 731 O O . GLU A 1 94 ? -0.049 14.766 2.145 1 98.12 94 GLU A O 1
ATOM 736 N N . VAL A 1 95 ? 0.704 14.469 4.316 1 98.31 95 VAL A N 1
ATOM 737 C CA . VAL A 1 95 ? -0.614 14.164 4.863 1 98.31 95 VAL A CA 1
ATOM 738 C C . VAL A 1 95 ? -1.019 15.234 5.871 1 98.31 95 VAL A C 1
ATOM 740 O O . VAL A 1 95 ? -0.223 15.617 6.73 1 98.31 95 VAL A O 1
ATOM 743 N N . THR A 1 96 ? -2.203 15.773 5.691 1 98.62 96 THR A N 1
ATOM 744 C CA . THR A 1 96 ? -2.785 16.672 6.68 1 98.62 96 THR A CA 1
ATOM 745 C C . THR A 1 96 ? -3.928 15.992 7.426 1 98.62 96 THR A C 1
ATOM 747 O O . THR A 1 96 ? -4.887 15.523 6.809 1 98.62 96 THR A O 1
ATOM 750 N N . HIS A 1 97 ? -3.732 15.914 8.719 1 98.25 97 HIS A N 1
ATOM 751 C CA . HIS A 1 97 ? -4.723 15.297 9.602 1 98.25 97 HIS A CA 1
ATOM 752 C C . HIS A 1 97 ? -4.984 16.156 10.828 1 98.25 97 HIS A C 1
ATOM 754 O O . HIS A 1 97 ? -4.07 16.422 11.617 1 98.25 97 HIS A O 1
ATOM 760 N N . GLU A 1 98 ? -6.215 16.594 11.008 1 97.06 98 GLU A N 1
ATOM 761 C CA . GLU A 1 98 ? -6.574 17.484 12.117 1 97.06 98 GLU A CA 1
ATOM 762 C C . GLU A 1 98 ? -5.645 18.688 12.18 1 97.06 98 GLU A C 1
ATOM 764 O O . GLU A 1 98 ? -5.102 19 13.234 1 97.06 98 GLU A O 1
ATOM 769 N N . SER A 1 99 ? -5.363 19.219 11.102 1 96.25 99 SER A N 1
ATOM 770 C CA . SER A 1 99 ? -4.613 20.453 10.93 1 96.25 99 SER A CA 1
ATOM 771 C C . SER A 1 99 ? -3.117 20.219 11.117 1 96.25 99 SER A C 1
ATOM 773 O O . SER A 1 99 ? -2.322 21.156 11.023 1 96.25 99 SER A O 1
ATOM 775 N N . LYS A 1 100 ? -2.723 19 11.391 1 97.56 100 LYS A N 1
ATOM 776 C CA . LYS A 1 100 ? -1.306 18.672 11.477 1 97.56 100 LYS A CA 1
ATOM 777 C C . LYS A 1 100 ? -0.794 18.109 10.148 1 97.56 100 LYS A C 1
ATOM 779 O O . LYS A 1 100 ? -1.432 17.234 9.547 1 97.56 100 LYS A O 1
ATOM 784 N N . LYS A 1 101 ? 0.329 18.594 9.742 1 97.75 101 LYS A N 1
ATOM 785 C CA . LYS A 1 101 ? 0.938 18.156 8.492 1 97.75 101 LYS A CA 1
ATOM 786 C C . LYS A 1 101 ? 2.076 17.172 8.758 1 97.75 101 LYS A C 1
ATOM 788 O O . LYS A 1 101 ? 2.965 17.453 9.562 1 97.75 101 LYS A O 1
ATOM 793 N N . ILE A 1 102 ? 2.068 16.031 8.125 1 96.44 102 ILE A N 1
ATOM 794 C CA . ILE A 1 102 ? 3.105 15.008 8.211 1 96.44 102 ILE A CA 1
ATOM 795 C C . ILE A 1 102 ? 3.617 14.672 6.812 1 96.44 102 ILE A C 1
ATOM 797 O O . ILE A 1 102 ? 2.828 14.414 5.898 1 96.44 102 ILE A O 1
ATOM 801 N N . SER A 1 103 ? 4.984 14.727 6.688 1 95.69 103 SER A N 1
ATOM 802 C CA . SER A 1 103 ? 5.574 14.422 5.387 1 95.69 103 SER A CA 1
ATOM 803 C C . SER A 1 103 ? 6.621 13.32 5.504 1 95.69 103 SER A C 1
ATOM 805 O O . SER A 1 103 ? 7.422 13.312 6.438 1 95.69 103 SER A O 1
ATOM 807 N N . LYS A 1 104 ? 6.496 12.375 4.559 1 93.62 104 LYS A N 1
ATOM 808 C CA . LYS A 1 104 ? 7.516 11.336 4.422 1 93.62 104 LYS A CA 1
ATOM 809 C C . LYS A 1 104 ? 8.023 11.25 2.984 1 93.62 104 LYS A C 1
ATOM 811 O O . LYS A 1 104 ? 7.242 11.352 2.037 1 93.62 104 LYS A O 1
ATOM 816 N N . THR A 1 105 ? 9.391 11.008 2.889 1 92.88 105 THR A N 1
ATOM 817 C CA . THR A 1 105 ? 10.031 11.047 1.581 1 92.88 105 THR A CA 1
ATOM 818 C C . THR A 1 105 ? 10.797 9.75 1.313 1 92.88 105 THR A C 1
ATOM 820 O O . THR A 1 105 ? 11.414 9.195 2.221 1 92.88 105 THR A O 1
ATOM 823 N N . VAL A 1 106 ? 10.711 9.305 0.037 1 90.75 106 VAL A N 1
ATOM 824 C CA . VAL A 1 106 ? 11.523 8.172 -0.398 1 90.75 106 VAL A CA 1
ATOM 825 C C . VAL A 1 106 ? 12.406 8.586 -1.572 1 90.75 106 VAL A C 1
ATOM 827 O O . VAL A 1 106 ? 11.961 9.312 -2.463 1 90.75 106 VAL A O 1
ATOM 830 N N . SER A 1 107 ? 13.609 8.141 -1.431 1 87.88 107 SER A N 1
ATOM 831 C CA . SER A 1 107 ? 14.523 8.391 -2.539 1 87.88 107 SER A CA 1
ATOM 832 C C . SER A 1 107 ? 14.539 7.227 -3.52 1 87.88 107 SER A C 1
ATOM 834 O O . SER A 1 107 ? 14.305 6.078 -3.133 1 87.88 107 SER A O 1
ATOM 836 N N . LYS A 1 108 ? 14.742 7.512 -4.805 1 80.06 108 LYS A N 1
ATOM 837 C CA . LYS A 1 108 ? 14.867 6.461 -5.812 1 80.06 108 LYS A CA 1
ATOM 838 C C . LYS A 1 108 ? 16.016 5.516 -5.48 1 80.06 108 LYS A C 1
ATOM 840 O O . LYS A 1 108 ? 17.031 5.941 -4.93 1 80.06 108 LYS A O 1
ATOM 845 N N . SER A 1 109 ? 15.742 4.137 -5.117 1 61.12 109 SER A N 1
ATOM 846 C CA . SER A 1 109 ? 16.812 3.18 -4.828 1 61.12 109 SER A CA 1
ATOM 847 C C . SER A 1 109 ? 17.859 3.168 -5.934 1 61.12 109 SER A C 1
ATOM 849 O O . SER A 1 109 ? 17.625 2.605 -7.008 1 61.12 109 SER A O 1
ATOM 851 N N . GLY A 1 110 ? 18.094 3.949 -6.746 1 45.16 110 GLY A N 1
ATOM 852 C CA . GLY A 1 110 ? 19.109 3.863 -7.777 1 45.16 110 GLY A CA 1
ATOM 853 C C . GLY A 1 110 ? 20.344 3.107 -7.328 1 45.16 110 GLY A C 1
ATOM 854 O O . GLY A 1 110 ? 20.578 1.978 -7.766 1 45.16 110 GLY A O 1
ATOM 855 N N . SER A 1 111 ? 21.781 3.725 -7.223 1 36.03 111 SER A N 1
ATOM 856 C CA . SER A 1 111 ? 23.156 3.436 -7.641 1 36.03 111 SER A CA 1
ATOM 857 C C . SER A 1 111 ? 23.859 2.508 -6.648 1 36.03 111 SER A C 1
ATOM 859 O O . SER A 1 111 ? 24.156 2.91 -5.52 1 36.03 111 SER A O 1
ATOM 861 N N . CYS A 1 112 ? 23.359 1.36 -6.398 1 31.31 112 CYS A N 1
ATOM 862 C CA . CYS A 1 112 ? 24.562 0.6 -6.055 1 31.31 112 CYS A CA 1
ATOM 863 C C . CYS A 1 112 ? 25.656 0.796 -7.105 1 31.31 112 CYS A C 1
ATOM 865 O O . CYS A 1 112 ? 25.359 0.869 -8.297 1 31.31 112 CYS A O 1
ATOM 867 N N . MET B 1 1 ? -37.75 -12.898 -23.344 1 40.81 1 MET B N 1
ATOM 868 C CA . MET B 1 1 ? -36.438 -12.273 -23.641 1 40.81 1 MET B CA 1
ATOM 869 C C . MET B 1 1 ? -35.406 -12.672 -22.594 1 40.81 1 MET B C 1
ATOM 871 O O . MET B 1 1 ? -35.656 -12.547 -21.391 1 40.81 1 MET B O 1
ATOM 875 N N . ARG B 1 2 ? -34.594 -13.617 -22.891 1 37.25 2 ARG B N 1
ATOM 876 C CA . ARG B 1 2 ? -33.562 -14.062 -21.969 1 37.25 2 ARG B CA 1
ATOM 877 C C . ARG B 1 2 ? -32.594 -12.922 -21.609 1 37.25 2 ARG B C 1
ATOM 879 O O . ARG B 1 2 ? -32.094 -12.234 -22.484 1 37.25 2 ARG B O 1
ATOM 886 N N . LYS B 1 3 ? -32.844 -12.148 -20.594 1 44.44 3 LYS B N 1
ATOM 887 C CA . LYS B 1 3 ? -31.875 -11.156 -20.125 1 44.44 3 LYS B CA 1
ATOM 888 C C . LYS B 1 3 ? -30.453 -11.734 -20.109 1 44.44 3 LYS B C 1
ATOM 890 O O . LYS B 1 3 ? -30.156 -12.633 -19.312 1 44.44 3 LYS B O 1
ATOM 895 N N . THR B 1 4 ? -29.812 -11.977 -21.141 1 44.41 4 THR B N 1
ATOM 896 C CA . THR B 1 4 ? -28.391 -12.297 -21.172 1 44.41 4 THR B CA 1
ATOM 897 C C . THR B 1 4 ? -27.609 -11.398 -20.203 1 44.41 4 THR B C 1
ATOM 899 O O . THR B 1 4 ? -27.547 -10.188 -20.391 1 44.41 4 THR B O 1
ATOM 902 N N . ILE B 1 5 ? -27.531 -11.672 -18.969 1 50.09 5 ILE B N 1
ATOM 903 C CA . ILE B 1 5 ? -26.734 -10.961 -17.984 1 50.09 5 ILE B CA 1
ATOM 904 C C . ILE B 1 5 ? -25.281 -10.875 -18.453 1 50.09 5 ILE B C 1
ATOM 906 O O . ILE B 1 5 ? -24.656 -11.898 -18.734 1 50.09 5 ILE B O 1
ATOM 910 N N . TYR B 1 6 ? -24.875 -10.039 -19.266 1 53.56 6 TYR B N 1
ATOM 911 C CA . TYR B 1 6 ? -23.5 -9.742 -19.656 1 53.56 6 TYR B CA 1
ATOM 912 C C . TYR B 1 6 ? -22.594 -9.672 -18.438 1 53.56 6 TYR B C 1
ATOM 914 O O . TYR B 1 6 ? -22.688 -8.734 -17.625 1 53.56 6 TYR B O 1
ATOM 922 N N . MET B 1 7 ? -22.281 -10.789 -17.812 1 59.34 7 MET B N 1
ATOM 923 C CA . MET B 1 7 ? -21.391 -10.828 -16.656 1 59.34 7 MET B CA 1
ATOM 924 C C . MET B 1 7 ? -20 -10.328 -17.031 1 59.34 7 MET B C 1
ATOM 926 O O . MET B 1 7 ? -19.469 -10.68 -18.094 1 59.34 7 MET B O 1
ATOM 930 N N . SER B 1 8 ? -19.547 -9.164 -16.797 1 74.69 8 SER B N 1
ATOM 931 C CA . SER B 1 8 ? -18.219 -8.641 -17.078 1 74.69 8 SER B CA 1
ATOM 932 C C . SER B 1 8 ? -17.141 -9.695 -16.844 1 74.69 8 SER B C 1
ATOM 934 O O . SER B 1 8 ? -17.219 -10.477 -15.891 1 74.69 8 SER B O 1
ATOM 936 N N . ALA B 1 9 ? -16.375 -10.109 -17.906 1 90.81 9 ALA B N 1
ATOM 937 C CA . ALA B 1 9 ? -15.273 -11.07 -17.859 1 90.81 9 ALA B CA 1
ATOM 938 C C . ALA B 1 9 ? -14.336 -10.789 -16.688 1 90.81 9 ALA B C 1
ATOM 940 O O . ALA B 1 9 ? -14.047 -9.625 -16.375 1 90.81 9 ALA B O 1
ATOM 941 N N . PRO B 1 10 ? -14.031 -11.891 -15.992 1 95.38 10 PRO B N 1
ATOM 942 C CA . PRO B 1 10 ? -13.102 -11.695 -14.875 1 95.38 10 PRO B CA 1
ATOM 943 C C . PRO B 1 10 ? -11.742 -11.172 -15.32 1 95.38 10 PRO B C 1
ATOM 945 O O . PRO B 1 10 ? -11.281 -11.492 -16.422 1 95.38 10 PRO B O 1
ATOM 948 N N . VAL B 1 11 ? -11.195 -10.242 -14.547 1 96.56 11 VAL B N 1
ATOM 949 C CA . VAL B 1 11 ? -9.844 -9.727 -14.758 1 96.56 11 VAL B CA 1
ATOM 950 C C . VAL B 1 11 ? -9.008 -9.953 -13.5 1 96.56 11 VAL B C 1
ATOM 952 O O . VAL B 1 11 ? -9.391 -9.516 -12.406 1 96.56 11 VAL B O 1
ATOM 955 N N . SER B 1 12 ? -7.863 -10.664 -13.656 1 96.44 12 SER B N 1
ATOM 956 C CA . SER B 1 12 ? -6.977 -10.953 -12.531 1 96.44 12 SER B CA 1
ATOM 957 C C . SER B 1 12 ? -6.219 -9.695 -12.094 1 96.44 12 SER B C 1
ATOM 959 O O . SER B 1 12 ? -5.945 -8.812 -12.914 1 96.44 12 SER B O 1
ATOM 961 N N . PRO B 1 13 ? -5.816 -9.664 -10.859 1 96.56 13 PRO B N 1
ATOM 962 C CA . PRO B 1 13 ? -5.113 -8.469 -10.367 1 96.56 13 PRO B CA 1
ATOM 963 C C . PRO B 1 13 ? -3.666 -8.398 -10.844 1 96.56 13 PRO B C 1
ATOM 965 O O . PRO B 1 13 ? -3.018 -9.438 -11.016 1 96.56 13 PRO B O 1
ATOM 968 N N . SER B 1 14 ? -3.312 -7.188 -11.102 1 93.25 14 SER B N 1
ATOM 969 C CA . SER B 1 14 ? -1.879 -6.914 -11.078 1 93.25 14 SER B CA 1
ATOM 970 C C . SER B 1 14 ? -1.354 -6.852 -9.648 1 93.25 14 SER B C 1
ATOM 972 O O . SER B 1 14 ? -1.867 -6.09 -8.828 1 93.25 14 SER B O 1
ATOM 974 N N . VAL B 1 15 ? -0.329 -7.707 -9.391 1 94.88 15 VAL B N 1
ATOM 975 C CA . VAL B 1 15 ? 0.194 -7.816 -8.031 1 94.88 15 VAL B CA 1
ATOM 976 C C . VAL B 1 15 ? 1.578 -7.176 -7.957 1 94.88 15 VAL B C 1
ATOM 978 O O . VAL B 1 15 ? 2.441 -7.449 -8.797 1 94.88 15 VAL B O 1
ATOM 981 N N . GLN B 1 16 ? 1.746 -6.285 -6.996 1 92.94 16 GLN B N 1
ATOM 982 C CA . GLN B 1 16 ? 3.053 -5.695 -6.727 1 92.94 16 GLN B CA 1
ATOM 983 C C . GLN B 1 16 ? 3.398 -5.777 -5.242 1 92.94 16 GLN B C 1
ATOM 985 O O . GLN B 1 16 ? 2.533 -5.574 -4.387 1 92.94 16 GLN B O 1
ATOM 990 N N . VAL B 1 17 ? 4.699 -6.035 -4.992 1 93.62 17 VAL B N 1
ATOM 991 C CA . VAL B 1 17 ? 5.172 -6.133 -3.615 1 93.62 17 VAL B CA 1
ATOM 992 C C . VAL B 1 17 ? 6.277 -5.109 -3.375 1 93.62 17 VAL B C 1
ATOM 994 O O . VAL B 1 17 ? 7.148 -4.914 -4.227 1 93.62 17 VAL B O 1
ATOM 997 N N . PHE B 1 18 ? 6.223 -4.453 -2.225 1 90.19 18 PHE B N 1
ATOM 998 C CA . PHE B 1 18 ? 7.168 -3.4 -1.87 1 90.19 18 PHE B CA 1
ATOM 999 C C . PHE B 1 18 ? 7.902 -3.744 -0.58 1 90.19 18 PHE B C 1
ATOM 1001 O O . PHE B 1 18 ? 7.277 -4.082 0.427 1 90.19 18 PHE B O 1
ATOM 1008 N N . ALA B 1 19 ? 9.18 -3.605 -0.726 1 88.88 19 ALA B N 1
ATOM 1009 C CA . ALA B 1 19 ? 10.016 -3.797 0.454 1 88.88 19 ALA B CA 1
ATOM 1010 C C . ALA B 1 19 ? 10.016 -2.555 1.34 1 88.88 19 ALA B C 1
ATOM 1012 O O . ALA B 1 19 ? 9.656 -1.464 0.887 1 88.88 19 ALA B O 1
ATOM 1013 N N . PRO B 1 20 ? 10.359 -2.801 2.605 1 85.94 20 PRO B N 1
ATOM 1014 C CA . PRO B 1 20 ? 10.445 -1.622 3.469 1 85.94 20 PRO B CA 1
ATOM 1015 C C . PRO B 1 20 ? 11.391 -0.556 2.92 1 85.94 20 PRO B C 1
ATOM 1017 O O . PRO B 1 20 ? 12.359 -0.882 2.23 1 85.94 20 PRO B O 1
ATOM 1020 N N . SER B 1 21 ? 10.945 0.72 3.125 1 72.25 21 SER B N 1
ATOM 1021 C CA . SER B 1 21 ? 11.812 1.802 2.662 1 72.25 21 SER B CA 1
ATOM 1022 C C . SER B 1 21 ? 13 1.992 3.592 1 72.25 21 SER B C 1
ATOM 1024 O O . SER B 1 21 ? 12.906 1.738 4.793 1 72.25 21 SER B O 1
ATOM 1026 N N . GLN B 1 22 ? 14.07 2.172 3.072 1 63.81 22 GLN B N 1
ATOM 1027 C CA . GLN B 1 22 ? 15.289 2.387 3.846 1 63.81 22 GLN B CA 1
ATOM 1028 C C . GLN B 1 22 ? 15.141 3.578 4.785 1 63.81 22 GLN B C 1
ATOM 1030 O O . GLN B 1 22 ? 15.766 3.623 5.844 1 63.81 22 GLN B O 1
ATOM 1035 N N . GLU B 1 23 ? 14.398 4.441 4.371 1 60.72 23 GLU B N 1
ATOM 1036 C CA . GLU B 1 23 ? 14.242 5.648 5.176 1 60.72 23 GLU B CA 1
ATOM 1037 C C . GLU B 1 23 ? 13.344 5.398 6.383 1 60.72 23 GLU B C 1
ATOM 1039 O O . GLU B 1 23 ? 13.289 6.215 7.301 1 60.72 23 GLU B O 1
ATOM 1044 N N . GLU B 1 24 ? 12.828 4.195 6.406 1 57.62 24 GLU B N 1
ATOM 1045 C CA . GLU B 1 24 ? 11.797 3.902 7.398 1 57.62 24 GLU B CA 1
ATOM 1046 C C . GLU B 1 24 ? 12.406 3.434 8.711 1 57.62 24 GLU B C 1
ATOM 1048 O O . GLU B 1 24 ? 11.703 2.945 9.594 1 57.62 24 GLU B O 1
ATOM 1053 N N . ILE B 1 25 ? 13.523 3.811 8.875 1 57 25 ILE B N 1
ATOM 1054 C CA . ILE B 1 25 ? 14.133 3.359 10.117 1 57 25 ILE B CA 1
ATOM 1055 C C . ILE B 1 25 ? 13.43 4.008 11.305 1 57 25 ILE B C 1
ATOM 1057 O O . ILE B 1 25 ? 13.289 3.393 12.367 1 57 25 ILE B O 1
ATOM 1061 N N . ARG B 1 26 ? 12.82 5.035 11.133 1 62 26 ARG B N 1
ATOM 1062 C CA . ARG B 1 26 ? 12.281 5.695 12.312 1 62 26 ARG B CA 1
ATOM 1063 C C . ARG B 1 26 ? 10.766 5.543 12.391 1 62 26 ARG B C 1
ATOM 1065 O O . ARG B 1 26 ? 10.133 6.023 13.328 1 62 26 ARG B O 1
ATOM 1072 N N . SER B 1 27 ? 10.352 4.715 11.562 1 71 27 SER B N 1
ATOM 1073 C CA . SER B 1 27 ? 8.906 4.527 11.578 1 71 27 SER B CA 1
ATOM 1074 C C . SER B 1 27 ? 8.5 3.463 12.594 1 71 27 SER B C 1
ATOM 1076 O O . SER B 1 27 ? 9.312 2.627 12.984 1 71 27 SER B O 1
ATOM 1078 N N . PRO B 1 28 ? 7.309 3.604 13.164 1 73 28 PRO B N 1
ATOM 1079 C CA . PRO B 1 28 ? 6.852 2.586 14.109 1 73 28 PRO B CA 1
ATOM 1080 C C . PRO B 1 28 ? 6.926 1.172 13.539 1 73 28 PRO B C 1
ATOM 1082 O O . PRO B 1 28 ? 7.195 0.218 14.273 1 73 28 PRO B O 1
ATOM 1085 N N . ASN B 1 29 ? 6.695 0.979 12.297 1 79.88 29 ASN B N 1
ATOM 1086 C CA . ASN B 1 29 ? 6.773 -0.319 11.633 1 79.88 29 ASN B CA 1
ATOM 1087 C C . ASN B 1 29 ? 7.734 -0.287 10.453 1 79.88 29 ASN B C 1
ATOM 1089 O O . ASN B 1 29 ? 7.316 -0.437 9.305 1 79.88 29 ASN B O 1
ATOM 1093 N N . PRO B 1 30 ? 9 -0.278 10.906 1 82.31 30 PRO B N 1
ATOM 1094 C CA . PRO B 1 30 ? 9.984 -0.042 9.852 1 82.31 30 PRO B CA 1
ATOM 1095 C C . PRO B 1 30 ? 10.125 -1.23 8.898 1 82.31 30 PRO B C 1
ATOM 1097 O O . PRO B 1 30 ? 10.672 -1.088 7.805 1 82.31 30 PRO B O 1
ATOM 1100 N N . TYR B 1 31 ? 9.578 -2.381 9.312 1 89.56 31 TYR B N 1
ATOM 1101 C CA . TYR B 1 31 ? 9.766 -3.57 8.492 1 89.56 31 TYR B CA 1
ATOM 1102 C C . TYR B 1 31 ? 8.461 -4 7.844 1 89.56 31 TYR B C 1
ATOM 1104 O O . TYR B 1 31 ? 8.172 -5.195 7.746 1 89.56 31 TYR B O 1
ATOM 1112 N N . THR B 1 32 ? 7.691 -3.125 7.445 1 92.06 32 THR B N 1
ATOM 1113 C CA . THR B 1 32 ? 6.41 -3.414 6.809 1 92.06 32 THR B CA 1
ATOM 1114 C C . THR B 1 32 ? 6.602 -3.727 5.328 1 92.06 32 THR B C 1
ATOM 1116 O O . THR B 1 32 ? 7.246 -2.963 4.605 1 92.06 32 THR B O 1
ATOM 1119 N N . VAL B 1 33 ? 6.113 -4.84 4.898 1 93.12 33 VAL B N 1
ATOM 1120 C CA . VAL B 1 33 ? 6.066 -5.215 3.49 1 93.12 33 VAL B CA 1
ATOM 1121 C C . VAL B 1 33 ? 4.652 -5.004 2.947 1 93.12 33 VAL B C 1
ATOM 1123 O O . VAL B 1 33 ? 3.67 -5.344 3.607 1 93.12 33 VAL B O 1
ATOM 1126 N N . VAL B 1 34 ? 4.598 -4.441 1.772 1 94.31 34 VAL B N 1
ATOM 1127 C CA . VAL B 1 34 ? 3.293 -4.066 1.233 1 94.31 34 VAL B CA 1
ATOM 1128 C C . VAL B 1 34 ? 3.014 -4.863 -0.04 1 94.31 34 VAL B C 1
ATOM 1130 O O . VAL B 1 34 ? 3.904 -5.039 -0.876 1 94.31 34 VAL B O 1
ATOM 1133 N N . CYS B 1 35 ? 1.841 -5.363 -0.169 1 95.62 35 CYS B N 1
ATOM 1134 C CA . CYS B 1 35 ? 1.335 -6.004 -1.377 1 95.62 35 CYS B CA 1
ATOM 1135 C C . CYS B 1 35 ? 0.159 -5.223 -1.956 1 95.62 35 CYS B C 1
ATOM 1137 O O . CYS B 1 35 ? -0.853 -5.027 -1.281 1 95.62 35 CYS B O 1
ATOM 1139 N N . LEU B 1 36 ? 0.244 -4.812 -3.184 1 94.88 36 LEU B N 1
ATOM 1140 C CA . LEU B 1 36 ? -0.78 -4.02 -3.854 1 94.88 36 LEU B CA 1
ATOM 1141 C C . LEU B 1 36 ? -1.457 -4.828 -4.957 1 94.88 36 LEU B C 1
ATOM 1143 O O . LEU B 1 36 ? -0.783 -5.418 -5.805 1 94.88 36 LEU B O 1
ATOM 1147 N N . LEU B 1 37 ? -2.795 -4.918 -4.887 1 96.25 37 LEU B N 1
ATOM 1148 C CA . LEU B 1 37 ? -3.623 -5.551 -5.91 1 96.25 37 LEU B CA 1
ATOM 1149 C C . LEU B 1 37 ? -4.398 -4.5 -6.699 1 96.25 37 LEU B C 1
ATOM 1151 O O . LEU B 1 37 ? -5.199 -3.754 -6.133 1 96.25 37 LEU B O 1
ATOM 1155 N N . THR B 1 38 ? -4.199 -4.516 -8.055 1 94.25 38 THR B N 1
ATOM 1156 C CA . THR B 1 38 ? -4.883 -3.49 -8.836 1 94.25 38 THR B CA 1
ATOM 1157 C C . THR B 1 38 ? -5.59 -4.109 -10.039 1 94.25 38 THR B C 1
ATOM 1159 O O . THR B 1 38 ? -5.188 -5.164 -10.531 1 94.25 38 THR B O 1
ATOM 1162 N N . GLY B 1 39 ? -6.656 -3.52 -10.438 1 93.81 39 GLY B N 1
ATOM 1163 C CA . GLY B 1 39 ? -7.254 -3.732 -11.75 1 93.81 39 GLY B CA 1
ATOM 1164 C C . GLY B 1 39 ? -7.988 -5.055 -11.859 1 93.81 39 GLY B C 1
ATOM 1165 O O . GLY B 1 39 ? -8.016 -5.668 -12.93 1 93.81 39 GLY B O 1
ATOM 1166 N N . PHE B 1 40 ? -8.531 -5.473 -10.844 1 96.81 40 PHE B N 1
ATOM 1167 C CA . PHE B 1 40 ? -9.125 -6.801 -10.93 1 96.81 40 PHE B CA 1
ATOM 1168 C C . PHE B 1 40 ? -10.648 -6.715 -10.828 1 96.81 40 PHE B C 1
ATOM 1170 O O . PHE B 1 40 ? -11.188 -5.695 -10.406 1 96.81 40 PHE B O 1
ATOM 1177 N N . TYR B 1 41 ? -11.289 -7.742 -11.32 1 97.75 41 TYR B N 1
ATOM 1178 C CA . TYR B 1 41 ? -12.727 -7.949 -11.297 1 97.75 41 TYR B CA 1
ATOM 1179 C C . TYR B 1 41 ? -13.07 -9.43 -11.422 1 97.75 41 TYR B C 1
ATOM 1181 O O . TYR B 1 41 ? -12.516 -10.133 -12.273 1 97.75 41 TYR B O 1
ATOM 1189 N N . PRO B 1 42 ? -14.07 -9.805 -10.617 1 97.69 42 PRO B N 1
ATOM 1190 C CA . PRO B 1 42 ? -14.836 -9.195 -9.531 1 97.69 42 PRO B CA 1
ATOM 1191 C C . PRO B 1 42 ? -13.992 -8.938 -8.289 1 97.69 42 PRO B C 1
ATOM 1193 O O . PRO B 1 42 ? -12.789 -9.203 -8.289 1 97.69 42 PRO B O 1
ATOM 1196 N N . PRO B 1 43 ? -14.531 -8.422 -7.172 1 97.44 43 PRO B N 1
ATOM 1197 C CA . PRO B 1 43 ? -13.734 -7.879 -6.07 1 97.44 43 PRO B CA 1
ATOM 1198 C C . PRO B 1 43 ? -13.258 -8.953 -5.098 1 97.44 43 PRO B C 1
ATOM 1200 O O . PRO B 1 43 ? -12.414 -8.68 -4.234 1 97.44 43 PRO B O 1
ATOM 1203 N N . ALA B 1 44 ? -13.766 -10.125 -5.219 1 97.62 44 ALA B N 1
ATOM 1204 C CA . ALA B 1 44 ? -13.375 -11.164 -4.273 1 97.62 44 ALA B CA 1
ATOM 1205 C C . ALA B 1 44 ? -11.961 -11.664 -4.559 1 97.62 44 ALA B C 1
ATOM 1207 O O . ALA B 1 44 ? -11.578 -11.836 -5.719 1 97.62 44 ALA B O 1
ATOM 1208 N N . PHE B 1 45 ? -11.172 -11.891 -3.49 1 98.25 45 PHE B N 1
ATOM 1209 C CA . PHE B 1 45 ? -9.836 -12.469 -3.602 1 98.25 45 PHE B CA 1
ATOM 1210 C C . PHE B 1 45 ? -9.422 -13.125 -2.289 1 98.25 45 PHE B C 1
ATOM 1212 O O . PHE B 1 45 ? -10.039 -12.891 -1.249 1 98.25 45 PHE B O 1
ATOM 1219 N N . ASN B 1 46 ? -8.453 -14.023 -2.441 1 98.19 46 ASN B N 1
ATOM 1220 C CA . ASN B 1 46 ? -7.73 -14.531 -1.281 1 98.19 46 ASN B CA 1
ATOM 1221 C C . ASN B 1 46 ? -6.246 -14.18 -1.35 1 98.19 46 ASN B C 1
ATOM 1223 O O . ASN B 1 46 ? -5.68 -14.078 -2.438 1 98.19 46 ASN B O 1
ATOM 1227 N N . LEU B 1 47 ? -5.715 -13.969 -0.123 1 98.5 47 LEU B N 1
ATOM 1228 C CA . LEU B 1 47 ? -4.312 -13.562 -0.084 1 98.5 47 LEU B CA 1
ATOM 1229 C C . LEU B 1 47 ? -3.574 -14.258 1.054 1 98.5 47 LEU B C 1
ATOM 1231 O O . LEU B 1 47 ? -4.121 -14.414 2.148 1 98.5 47 LEU B O 1
ATOM 1235 N N . GLN B 1 48 ? -2.346 -14.711 0.689 1 98.25 48 GLN B N 1
ATOM 1236 C CA . GLN B 1 48 ? -1.457 -15.312 1.682 1 98.25 48 GLN B CA 1
ATOM 1237 C C . GLN B 1 48 ? -0.045 -14.742 1.567 1 98.25 48 GLN B C 1
ATOM 1239 O O . GLN B 1 48 ? 0.479 -14.586 0.462 1 98.25 48 GLN B O 1
ATOM 1244 N N . TRP B 1 49 ? 0.539 -14.531 2.783 1 98.38 49 TRP B N 1
ATOM 1245 C CA . TRP B 1 49 ? 1.938 -14.117 2.826 1 98.38 49 TRP B CA 1
ATOM 1246 C C . TRP B 1 49 ? 2.846 -15.305 3.127 1 98.38 49 TRP B C 1
ATOM 1248 O O . TRP B 1 49 ? 2.506 -16.172 3.941 1 98.38 49 TRP B O 1
ATOM 1258 N N . LYS B 1 50 ? 4.004 -15.219 2.477 1 98 50 LYS B N 1
ATOM 1259 C CA . LYS B 1 50 ? 5.008 -16.234 2.771 1 98 50 LYS B CA 1
ATOM 1260 C C . LYS B 1 50 ? 6.379 -15.609 2.998 1 98 50 LYS B C 1
ATOM 1262 O O . LYS B 1 50 ? 6.738 -14.633 2.334 1 98 50 LYS B O 1
ATOM 1267 N N . GLY B 1 51 ? 7.039 -16.125 3.938 1 96.25 51 GLY B N 1
ATOM 1268 C CA . GLY B 1 51 ? 8.477 -15.969 4.078 1 96.25 51 GLY B CA 1
ATOM 1269 C C . GLY B 1 51 ? 9.258 -17.203 3.65 1 96.25 51 GLY B C 1
ATOM 1270 O O . GLY B 1 51 ? 9.273 -18.203 4.352 1 96.25 51 GLY B O 1
ATOM 1271 N N . GLY B 1 52 ? 10.016 -16.875 2.52 1 91.19 52 GLY B N 1
ATOM 1272 C CA . GLY B 1 52 ? 10.508 -18.125 1.963 1 91.19 52 GLY B CA 1
ATOM 1273 C C . GLY B 1 52 ? 9.406 -19.141 1.689 1 91.19 52 GLY B C 1
ATOM 1274 O O . GLY B 1 52 ? 8.492 -18.859 0.91 1 91.19 52 GLY B O 1
ATOM 1275 N N . GLU B 1 53 ? 9.438 -20.25 2.365 1 90.94 53 GLU B N 1
ATOM 1276 C CA . GLU B 1 53 ? 8.453 -21.297 2.148 1 90.94 53 GLU B CA 1
ATOM 1277 C C . GLU B 1 53 ? 7.41 -21.312 3.264 1 90.94 53 GLU B C 1
ATOM 1279 O O . GLU B 1 53 ? 6.383 -21.984 3.15 1 90.94 53 GLU B O 1
ATOM 1284 N N . ASP B 1 54 ? 7.578 -20.5 4.172 1 96.94 54 ASP B N 1
ATOM 1285 C CA . ASP B 1 54 ? 6.695 -20.516 5.332 1 96.94 54 ASP B CA 1
ATOM 1286 C C . ASP B 1 54 ? 5.539 -19.531 5.156 1 96.94 54 ASP B C 1
ATOM 1288 O O . ASP B 1 54 ? 5.742 -18.391 4.73 1 96.94 54 ASP B O 1
ATOM 1292 N N . VAL B 1 55 ? 4.395 -20.031 5.57 1 97.56 55 VAL B N 1
ATOM 1293 C CA . VAL B 1 55 ? 3.232 -19.141 5.578 1 97.56 55 VAL B CA 1
ATOM 1294 C C . VAL B 1 55 ? 3.293 -18.219 6.789 1 97.56 55 VAL B C 1
ATOM 1296 O O . VAL B 1 55 ? 3.557 -18.672 7.906 1 97.56 55 VAL B O 1
ATOM 1299 N N . ILE B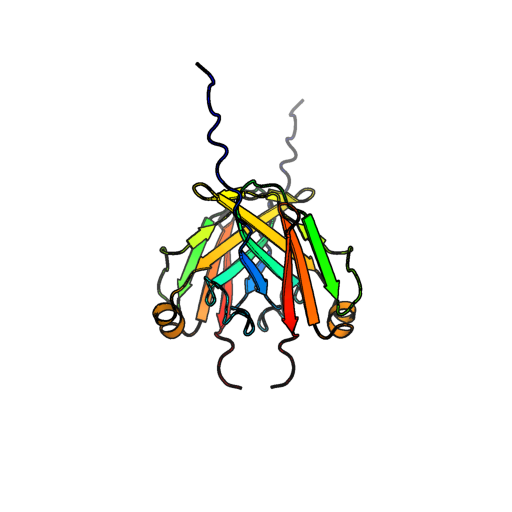 1 56 ? 3.156 -16.969 6.504 1 97.25 56 ILE B N 1
ATOM 1300 C CA . ILE B 1 56 ? 3.098 -15.977 7.574 1 97.25 56 ILE B CA 1
ATOM 1301 C C . ILE B 1 56 ? 1.66 -15.492 7.75 1 97.25 56 ILE B C 1
ATOM 1303 O O . ILE B 1 56 ? 1.069 -14.938 6.82 1 97.25 56 ILE B O 1
ATOM 1307 N N . SER B 1 57 ? 1.067 -15.68 8.93 1 95.69 57 SER B N 1
ATOM 1308 C CA . SER B 1 57 ? -0.329 -15.305 9.133 1 95.69 57 SER B CA 1
ATOM 1309 C C . SER B 1 57 ? -0.462 -14.203 10.18 1 95.69 57 SER B C 1
ATOM 1311 O O . SER B 1 57 ? -1.501 -13.539 10.258 1 95.69 57 SER B O 1
ATOM 1313 N N . SER B 1 58 ? 0.549 -14 10.984 1 94.19 58 SER B N 1
ATOM 1314 C CA . SER B 1 5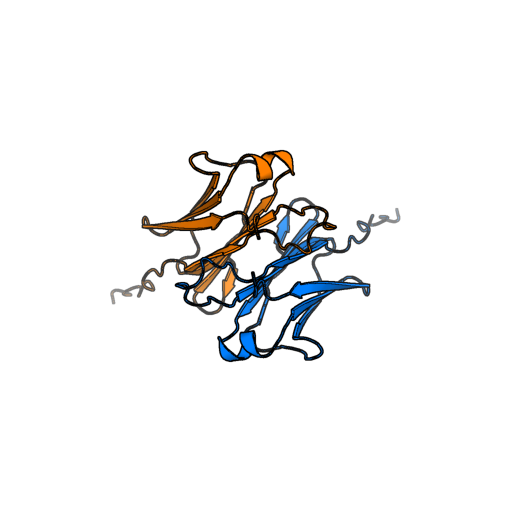8 ? 0.504 -12.938 11.984 1 94.19 58 SER B CA 1
ATOM 1315 C C . SER B 1 58 ? 1.021 -11.617 11.422 1 94.19 58 SER B C 1
ATOM 1317 O O . SER B 1 58 ? 1.897 -11.609 10.555 1 94.19 58 SER B O 1
ATOM 1319 N N . GLY B 1 59 ? 0.47 -10.523 11.953 1 93.94 59 GLY B N 1
ATOM 1320 C CA . GLY B 1 59 ? 0.942 -9.219 11.523 1 93.94 59 GLY B CA 1
ATOM 1321 C C . GLY B 1 59 ? 0.44 -8.82 10.148 1 93.94 59 GLY B C 1
ATOM 1322 O O . GLY B 1 59 ? 1.008 -7.934 9.508 1 93.94 59 GLY B O 1
ATOM 1323 N N . VAL B 1 60 ? -0.588 -9.594 9.719 1 96.06 60 VAL B N 1
ATOM 1324 C CA . VAL B 1 60 ? -1.108 -9.359 8.375 1 96.06 60 VAL B CA 1
ATOM 1325 C C . VAL B 1 60 ? -2.391 -8.531 8.453 1 96.06 60 VAL B C 1
ATOM 1327 O O . VAL B 1 60 ? -3.305 -8.867 9.211 1 96.06 60 VAL B O 1
ATOM 1330 N N . GLU B 1 61 ? -2.375 -7.395 7.742 1 94.19 61 GLU B N 1
ATOM 1331 C CA . GLU B 1 61 ? -3.584 -6.598 7.562 1 94.19 61 GLU B CA 1
ATOM 1332 C C . GLU B 1 61 ? -3.92 -6.434 6.082 1 94.19 61 GLU B C 1
ATOM 1334 O O . GLU B 1 61 ? -3.135 -5.863 5.324 1 94.19 61 GLU B O 1
ATOM 1339 N N . THR B 1 62 ? -5.125 -6.965 5.68 1 95.88 62 THR B N 1
ATOM 1340 C CA . THR B 1 62 ? -5.566 -6.867 4.293 1 95.88 62 THR B CA 1
ATOM 1341 C C . THR B 1 62 ? -6.855 -6.055 4.195 1 95.88 62 THR B C 1
ATOM 1343 O O . THR B 1 62 ? -7.809 -6.305 4.934 1 95.88 62 THR B O 1
ATOM 1346 N N . THR B 1 63 ? -6.848 -5.07 3.256 1 95.75 63 THR B N 1
ATOM 1347 C CA . THR B 1 63 ? -8.047 -4.262 3.064 1 95.75 63 THR B CA 1
ATOM 1348 C C . THR B 1 63 ? -9.039 -4.98 2.156 1 95.75 63 THR B C 1
ATOM 1350 O O . THR B 1 63 ? -8.656 -5.832 1.355 1 95.75 63 THR B O 1
ATOM 1353 N N . LYS B 1 64 ? -10.336 -4.562 2.4 1 94.19 64 LYS B N 1
ATOM 1354 C CA . LYS B 1 64 ? -11.32 -4.977 1.402 1 94.19 64 LYS B CA 1
ATOM 1355 C C . LYS B 1 64 ? -11.07 -4.277 0.068 1 94.19 64 LYS B C 1
ATOM 1357 O O . LYS B 1 64 ? -10.492 -3.191 0.027 1 94.19 64 LYS B O 1
ATOM 1362 N N . ALA B 1 65 ? -11.484 -4.992 -0.95 1 96.12 65 ALA B N 1
ATOM 1363 C CA . ALA B 1 65 ? -11.359 -4.379 -2.271 1 96.12 65 ALA B CA 1
ATOM 1364 C C . ALA B 1 65 ? -12.188 -3.098 -2.357 1 96.12 65 ALA B C 1
ATOM 1366 O O . ALA B 1 65 ? -13.336 -3.064 -1.916 1 96.12 65 ALA B O 1
ATOM 1367 N N . SER B 1 66 ? -11.523 -2.1 -2.816 1 93.62 66 SER B N 1
ATOM 1368 C CA . SER B 1 66 ? -12.195 -0.829 -3.068 1 93.62 66 SER B CA 1
ATOM 1369 C C . SER B 1 66 ? -12.391 -0.596 -4.562 1 93.62 66 SER B C 1
ATOM 1371 O O . SER B 1 66 ? -11.516 -0.904 -5.367 1 93.62 66 SER B O 1
ATOM 1373 N N . LYS B 1 67 ? -13.555 -0.112 -4.879 1 94.06 67 LYS B N 1
ATOM 1374 C CA . LYS B 1 67 ? -13.852 0.13 -6.289 1 94.06 67 LYS B CA 1
ATOM 1375 C C . LYS B 1 67 ? -12.992 1.254 -6.852 1 94.06 67 LYS B C 1
ATOM 1377 O O . LYS B 1 67 ? -12.82 2.293 -6.211 1 94.06 67 LYS B O 1
ATOM 1382 N N . GLN B 1 68 ? -12.344 1.046 -7.938 1 90.12 68 GLN B N 1
ATOM 1383 C CA . GLN B 1 68 ? -11.594 2.006 -8.742 1 90.12 68 GLN B CA 1
ATOM 1384 C C . GLN B 1 68 ? -12.023 1.944 -10.211 1 90.12 68 GLN B C 1
ATOM 1386 O O . GLN B 1 68 ? -11.57 1.073 -10.953 1 90.12 68 GLN B O 1
ATOM 1391 N N . GLY B 1 69 ? -12.789 2.965 -10.648 1 91.25 69 GLY B N 1
ATOM 1392 C CA . GLY B 1 69 ? -13.414 2.82 -11.945 1 91.25 69 GLY B CA 1
ATOM 1393 C C . GLY B 1 69 ? -14.305 1.593 -12.055 1 91.25 69 GLY B C 1
ATOM 1394 O O . GLY B 1 69 ? -15.234 1.427 -11.266 1 91.25 69 GLY B O 1
ATOM 1395 N N . ASP B 1 70 ? -14.062 0.764 -13.031 1 94.81 70 ASP B N 1
ATOM 1396 C CA . ASP B 1 70 ? -14.859 -0.448 -13.227 1 94.81 70 ASP B CA 1
ATOM 1397 C C . ASP B 1 70 ? -14.148 -1.665 -12.633 1 94.81 70 ASP B C 1
ATOM 1399 O O . ASP B 1 70 ? -14.594 -2.801 -12.82 1 94.81 70 ASP B O 1
ATOM 1403 N N . LYS B 1 71 ? -13.055 -1.374 -11.984 1 96.75 71 LYS B N 1
ATOM 1404 C CA . LYS B 1 71 ? -12.266 -2.447 -11.383 1 96.75 71 LYS B CA 1
ATOM 1405 C C . LYS B 1 71 ? -12.047 -2.193 -9.891 1 96.75 71 LYS B C 1
ATOM 1407 O O . LYS B 1 71 ? -12.758 -1.394 -9.281 1 96.75 71 LYS B O 1
ATOM 1412 N N . TYR B 1 72 ? -11.148 -3.041 -9.312 1 96 72 TYR B N 1
ATOM 1413 C CA . TYR B 1 72 ? -10.977 -2.953 -7.867 1 96 72 TYR B CA 1
ATOM 1414 C C . TYR B 1 72 ? -9.5 -2.861 -7.5 1 96 72 TYR B C 1
ATOM 1416 O O . TYR B 1 72 ? -8.633 -3.186 -8.312 1 96 72 TYR B O 1
ATOM 1424 N N . LEU B 1 73 ? -9.328 -2.293 -6.309 1 95.75 73 LEU B N 1
ATOM 1425 C CA . LEU B 1 73 ? -8.023 -2.133 -5.684 1 95.75 73 LEU B CA 1
ATOM 1426 C C . LEU B 1 73 ? -8.039 -2.641 -4.246 1 95.75 73 LEU B C 1
ATOM 1428 O O . LEU B 1 73 ? -9.016 -2.439 -3.523 1 95.75 73 LEU B O 1
ATOM 1432 N N . ALA B 1 74 ? -7.004 -3.342 -3.873 1 96.38 74 ALA B N 1
ATOM 1433 C CA . ALA B 1 74 ? -6.824 -3.775 -2.488 1 96.38 74 ALA B CA 1
ATOM 1434 C C . ALA B 1 74 ? -5.344 -3.82 -2.117 1 96.38 74 ALA B C 1
ATOM 1436 O O . ALA B 1 74 ? -4.477 -3.758 -2.99 1 96.38 74 ALA B O 1
ATOM 1437 N N . SER B 1 75 ? -5.082 -3.795 -0.841 1 95.94 75 SER B N 1
ATOM 1438 C CA . SER B 1 75 ? -3.705 -3.889 -0.364 1 95.94 75 SER B CA 1
ATOM 1439 C C . SER B 1 75 ? -3.611 -4.758 0.886 1 95.94 75 SER B C 1
ATOM 1441 O O . SER B 1 75 ? -4.586 -4.887 1.633 1 95.94 75 SER B O 1
ATOM 1443 N N . SER B 1 76 ? -2.52 -5.344 1.041 1 96.75 76 SER B N 1
ATOM 1444 C CA . SER B 1 76 ? -2.186 -6.105 2.24 1 96.75 76 SER B CA 1
ATOM 1445 C C . SER B 1 76 ? -0.844 -5.672 2.818 1 96.75 76 SER B C 1
ATOM 1447 O O . SER B 1 76 ? 0.086 -5.355 2.072 1 96.75 76 SER B O 1
ATOM 1449 N N . TYR B 1 77 ? -0.769 -5.613 4.105 1 95.5 77 TYR B N 1
ATOM 1450 C CA . TYR B 1 77 ? 0.402 -5.152 4.84 1 95.5 77 TYR B CA 1
ATOM 1451 C C . TYR B 1 77 ? 0.886 -6.211 5.82 1 95.5 77 TYR B C 1
ATOM 1453 O O . TYR B 1 77 ? 0.113 -6.703 6.648 1 95.5 77 TYR B O 1
ATOM 1461 N N . LEU B 1 78 ? 2.131 -6.531 5.656 1 96.19 78 LEU B N 1
ATOM 1462 C CA . LEU B 1 78 ? 2.777 -7.469 6.57 1 96.19 78 LEU B CA 1
ATOM 1463 C C . LEU B 1 78 ? 3.723 -6.738 7.516 1 96.19 78 LEU B C 1
ATOM 1465 O O . LEU B 1 78 ? 4.789 -6.273 7.102 1 96.19 78 LEU B O 1
ATOM 1469 N N . LYS B 1 79 ? 3.35 -6.559 8.727 1 93.19 79 LYS B N 1
ATOM 1470 C CA . LYS B 1 79 ? 4.172 -5.938 9.758 1 93.19 79 LYS B CA 1
ATOM 1471 C C . LYS B 1 79 ? 5.07 -6.965 10.438 1 93.19 79 LYS B C 1
ATOM 1473 O O . LYS B 1 79 ? 4.578 -7.902 11.07 1 93.19 79 LYS B O 1
ATOM 1478 N N . LEU B 1 80 ? 6.328 -6.684 10.352 1 93.12 80 LEU B N 1
ATOM 1479 C CA . LEU B 1 80 ? 7.297 -7.617 10.922 1 93.12 80 LEU B CA 1
ATOM 1480 C C . LEU B 1 80 ? 8.102 -6.953 12.031 1 93.12 80 LEU B C 1
ATOM 1482 O O . LEU B 1 80 ? 8.273 -5.734 12.039 1 93.12 80 LEU B O 1
ATOM 1486 N N . THR B 1 81 ? 8.469 -7.777 12.969 1 90.81 81 THR B N 1
ATOM 1487 C CA . THR B 1 81 ? 9.523 -7.34 13.875 1 90.81 81 THR B CA 1
ATOM 1488 C C . THR B 1 81 ? 10.883 -7.41 13.18 1 90.81 81 THR B C 1
ATOM 1490 O O . THR B 1 81 ? 11.016 -8.031 12.125 1 90.81 81 THR B O 1
ATOM 1493 N N . ALA B 1 82 ? 11.875 -6.766 13.867 1 89.06 82 ALA B N 1
ATOM 1494 C CA . ALA B 1 82 ? 13.242 -6.844 13.344 1 89.06 82 ALA B CA 1
ATOM 1495 C C . ALA B 1 82 ? 13.695 -8.297 13.219 1 89.06 82 ALA B C 1
ATOM 1497 O O . ALA B 1 82 ? 14.297 -8.68 12.211 1 89.06 82 ALA B O 1
ATOM 1498 N N . ALA B 1 83 ? 13.383 -9.109 14.156 1 91.06 83 ALA B N 1
ATOM 1499 C CA . ALA B 1 83 ? 13.781 -10.516 14.172 1 91.06 83 ALA B CA 1
ATOM 1500 C C . ALA B 1 83 ? 13.109 -11.289 13.039 1 91.06 83 ALA B C 1
ATOM 1502 O O . ALA B 1 83 ? 13.758 -12.094 12.359 1 91.06 83 ALA B O 1
ATOM 1503 N N . GLN B 1 84 ? 11.844 -11.062 12.828 1 90.06 84 GLN B N 1
ATOM 1504 C CA . GLN B 1 84 ? 11.109 -11.727 11.758 1 90.06 84 GLN B CA 1
ATOM 1505 C C . GLN B 1 84 ? 11.656 -11.328 10.391 1 90.06 84 GLN B C 1
ATOM 1507 O O . GLN B 1 84 ? 11.789 -12.172 9.5 1 90.06 84 GLN B O 1
ATOM 1512 N N . TYR B 1 85 ? 11.977 -10.047 10.289 1 90.38 85 TYR B N 1
ATOM 1513 C CA . TYR B 1 85 ? 12.5 -9.539 9.031 1 90.38 85 TYR B CA 1
ATOM 1514 C C . TYR B 1 85 ? 13.859 -10.156 8.719 1 90.38 85 TYR B C 1
ATOM 1516 O O . TYR B 1 85 ? 14.156 -10.461 7.559 1 90.38 85 TYR B O 1
ATOM 1524 N N . GLU B 1 86 ? 14.648 -10.406 9.727 1 91.56 86 GLU B N 1
ATOM 1525 C CA . GLU B 1 86 ? 15.977 -10.969 9.539 1 91.56 86 GLU B CA 1
ATOM 1526 C C . GLU B 1 86 ? 15.914 -12.461 9.242 1 91.56 86 GLU B C 1
ATOM 1528 O O . GLU B 1 86 ? 16.828 -13.023 8.656 1 91.56 86 GLU B O 1
ATOM 1533 N N . LYS B 1 87 ? 14.891 -13.016 9.625 1 93.44 87 LYS B N 1
ATOM 1534 C CA . LYS B 1 87 ? 14.734 -14.461 9.484 1 93.44 87 LYS B CA 1
ATOM 1535 C C . LYS B 1 87 ? 14.617 -14.859 8.016 1 93.44 87 LYS B C 1
ATOM 1537 O O . LYS B 1 87 ? 15.109 -15.922 7.613 1 93.44 87 LYS B O 1
ATOM 1542 N N . TYR B 1 88 ? 13.922 -14.016 7.297 1 93.25 88 TYR B N 1
ATOM 1543 C CA . TYR B 1 88 ? 13.648 -14.391 5.914 1 93.25 88 TYR B CA 1
ATOM 1544 C C . TYR B 1 88 ? 14.43 -13.516 4.941 1 93.25 88 TYR B C 1
ATOM 1546 O O . TYR B 1 88 ? 14.703 -12.344 5.234 1 93.25 88 TYR B O 1
ATOM 1554 N N . GLU B 1 89 ? 14.734 -14.102 3.766 1 91.25 89 GLU B N 1
ATOM 1555 C CA . GLU B 1 89 ? 15.461 -13.367 2.734 1 91.25 89 GLU B CA 1
ATOM 1556 C C . GLU B 1 89 ? 14.508 -12.734 1.729 1 91.25 89 GLU B C 1
ATOM 1558 O O . GLU B 1 89 ? 14.898 -11.844 0.965 1 91.25 89 GLU B O 1
ATOM 1563 N N . SER B 1 90 ? 13.391 -13.258 1.764 1 93.12 90 SER B N 1
ATOM 1564 C CA . SER B 1 90 ? 12.414 -12.766 0.799 1 93.12 90 SER B CA 1
ATOM 1565 C C . SER B 1 90 ? 10.992 -12.93 1.322 1 93.12 90 SER B C 1
ATOM 1567 O O . SER B 1 90 ? 10.75 -13.727 2.23 1 93.12 90 SER B O 1
ATOM 1569 N N . PHE B 1 91 ? 10.125 -12.172 0.784 1 94.62 91 PHE B N 1
ATOM 1570 C CA . PHE B 1 91 ? 8.711 -12.211 1.119 1 94.62 91 PHE B CA 1
ATOM 1571 C C . PHE B 1 91 ? 7.855 -12.297 -0.141 1 94.62 91 PHE B C 1
ATOM 1573 O O . PHE B 1 91 ? 8.148 -11.633 -1.14 1 94.62 91 PHE B O 1
ATOM 1580 N N . THR B 1 92 ? 6.883 -13.172 -0.043 1 95.69 92 THR B N 1
ATOM 1581 C CA . THR B 1 92 ? 6.031 -13.422 -1.201 1 95.69 92 THR B CA 1
ATOM 1582 C C . THR B 1 92 ? 4.57 -13.125 -0.876 1 95.69 92 THR B C 1
ATOM 1584 O O . THR B 1 92 ? 4.066 -13.539 0.171 1 95.69 92 THR B O 1
ATOM 1587 N N . CYS B 1 93 ? 3.922 -12.359 -1.734 1 96.94 93 CYS B N 1
ATOM 1588 C CA . CYS B 1 93 ? 2.477 -12.164 -1.72 1 96.94 93 CYS B CA 1
ATOM 1589 C C . CYS B 1 93 ? 1.793 -13.078 -2.73 1 96.94 93 CYS B C 1
ATOM 1591 O O . CYS B 1 93 ? 1.983 -12.93 -3.939 1 96.94 93 CYS B O 1
ATOM 1593 N N . GLU B 1 94 ? 1.005 -14.016 -2.217 1 98.12 94 GLU B N 1
ATOM 1594 C CA . GLU B 1 94 ? 0.279 -14.945 -3.074 1 98.12 94 GLU B CA 1
ATOM 1595 C C . GLU B 1 94 ? -1.215 -14.633 -3.088 1 98.12 94 GLU B C 1
ATOM 1597 O O . GLU B 1 94 ? -1.873 -14.672 -2.047 1 98.12 94 GLU B O 1
ATOM 1602 N N . VAL B 1 95 ? -1.733 -14.414 -4.336 1 98.31 95 VAL B N 1
ATOM 1603 C CA . VAL B 1 95 ? -3.121 -14 -4.496 1 98.31 95 VAL B CA 1
ATOM 1604 C C . VAL B 1 95 ? -3.879 -15.023 -5.332 1 98.31 95 VAL B C 1
ATOM 1606 O O . VAL B 1 95 ? -3.393 -15.469 -6.375 1 98.31 95 VAL B O 1
ATOM 1609 N N . THR B 1 96 ? -4.996 -15.461 -4.828 1 98.62 96 THR B N 1
ATOM 1610 C CA . THR B 1 96 ? -5.906 -16.297 -5.598 1 98.62 96 THR B CA 1
ATOM 1611 C C . THR B 1 96 ? -7.152 -15.523 -6.004 1 98.62 96 THR B C 1
ATOM 1613 O O . THR B 1 96 ? -7.859 -14.984 -5.148 1 98.62 96 THR B O 1
ATOM 1616 N N . HIS B 1 97 ? -7.32 -15.445 -7.305 1 98.25 97 HIS B N 1
ATOM 1617 C CA . HIS B 1 97 ? -8.461 -14.734 -7.875 1 98.25 97 HIS B CA 1
ATOM 1618 C C . HIS B 1 97 ? -9.125 -15.555 -8.977 1 98.25 97 HIS B C 1
ATOM 1620 O O . HIS B 1 97 ? -8.492 -15.875 -9.984 1 98.25 97 HIS B O 1
ATOM 1626 N N . GLU B 1 98 ? -10.391 -15.898 -8.805 1 97.12 98 GLU B N 1
ATOM 1627 C CA . GLU B 1 98 ? -11.109 -16.734 -9.758 1 97.12 98 GLU B CA 1
ATOM 1628 C C . GLU B 1 98 ? -10.344 -18.016 -10.062 1 97.12 98 GLU B C 1
ATOM 1630 O O . GLU B 1 98 ? -10.148 -18.359 -11.234 1 97.12 98 GLU B O 1
ATOM 1635 N N . SER B 1 99 ? -9.812 -18.562 -9.102 1 96.38 99 SER B N 1
ATOM 1636 C CA . SER B 1 99 ? -9.148 -19.859 -9.133 1 96.38 99 SER B CA 1
ATOM 1637 C C . SER B 1 99 ? -7.754 -19.75 -9.742 1 96.38 99 SER B C 1
ATOM 1639 O O . SER B 1 99 ? -7.055 -20.766 -9.883 1 96.38 99 SER B O 1
ATOM 1641 N N . LYS B 1 100 ? -7.344 -18.578 -10.109 1 97.56 100 LYS B N 1
ATOM 1642 C CA . LYS B 1 100 ? -5.984 -18.359 -10.594 1 97.56 100 LYS B CA 1
ATOM 1643 C C . LYS B 1 100 ? -5.078 -17.844 -9.469 1 97.56 100 LYS B C 1
ATOM 1645 O O . LYS B 1 100 ? -5.449 -16.938 -8.727 1 97.56 100 LYS B O 1
ATOM 1650 N N . LYS B 1 101 ? -3.939 -18.453 -9.375 1 97.81 101 LYS B N 1
ATOM 1651 C CA . LYS B 1 101 ? -2.973 -18.062 -8.352 1 97.81 101 LYS B CA 1
ATOM 1652 C C . LYS B 1 101 ? -1.875 -17.188 -8.938 1 97.81 101 LYS B C 1
ATOM 1654 O O . LYS B 1 101 ? -1.266 -17.531 -9.953 1 97.81 101 LYS B O 1
ATOM 1659 N N . ILE B 1 102 ? -1.621 -16.031 -8.359 1 96.5 102 ILE B N 1
ATOM 1660 C CA . ILE B 1 102 ? -0.569 -15.102 -8.742 1 96.5 102 ILE B CA 1
ATOM 1661 C C . ILE B 1 102 ? 0.339 -14.828 -7.543 1 96.5 102 ILE B C 1
ATOM 1663 O O . ILE B 1 102 ? -0.139 -14.523 -6.449 1 96.5 102 ILE B O 1
ATOM 1667 N N . SER B 1 103 ? 1.67 -15.008 -7.805 1 95.69 103 SER B N 1
ATOM 1668 C CA . SER B 1 103 ? 2.625 -14.766 -6.727 1 95.69 103 SER B CA 1
ATOM 1669 C C . SER B 1 103 ? 3.684 -13.75 -7.145 1 95.69 103 SER B C 1
ATOM 1671 O O . SER B 1 103 ? 4.195 -13.805 -8.266 1 95.69 103 SER B O 1
ATOM 1673 N N . LYS B 1 104 ? 3.906 -12.797 -6.215 1 93.75 104 LYS B N 1
ATOM 1674 C CA . LYS B 1 104 ? 5.004 -11.852 -6.379 1 93.75 104 LYS B CA 1
ATOM 1675 C C . LYS B 1 104 ? 5.902 -11.82 -5.148 1 93.75 104 LYS B C 1
ATOM 1677 O O . LYS B 1 104 ? 5.41 -11.867 -4.016 1 93.75 104 LYS B O 1
ATOM 1682 N N . THR B 1 105 ? 7.246 -11.688 -5.441 1 92.94 105 THR B N 1
ATOM 1683 C CA . THR B 1 105 ? 8.227 -11.797 -4.367 1 92.94 105 THR B CA 1
ATOM 1684 C C . THR B 1 105 ? 9.141 -10.578 -4.344 1 92.94 105 THR B C 1
ATOM 1686 O O . THR B 1 105 ? 9.531 -10.07 -5.398 1 92.94 105 THR B O 1
ATOM 1689 N N . VAL B 1 106 ? 9.461 -10.125 -3.1 1 90.81 106 VAL B N 1
ATOM 1690 C CA . VAL B 1 106 ? 10.453 -9.078 -2.926 1 90.81 106 VAL B CA 1
ATOM 1691 C C . VAL B 1 106 ? 11.594 -9.578 -2.041 1 90.81 106 VAL B C 1
ATOM 1693 O O . VAL B 1 106 ? 11.352 -10.273 -1.051 1 90.81 106 VAL B O 1
ATOM 1696 N N . SER B 1 107 ? 12.734 -9.242 -2.518 1 87.69 107 SER B N 1
ATOM 1697 C CA . SER B 1 107 ? 13.906 -9.586 -1.708 1 87.69 107 SER B CA 1
ATOM 1698 C C . SER B 1 107 ? 14.289 -8.438 -0.786 1 87.69 107 SER B C 1
ATOM 1700 O O . SER B 1 107 ? 14.039 -7.27 -1.097 1 87.69 107 SER B O 1
ATOM 1702 N N . LYS B 1 108 ? 14.812 -8.719 0.413 1 79.88 108 LYS B N 1
ATOM 1703 C CA . LYS B 1 108 ? 15.312 -7.695 1.323 1 79.88 108 LYS B CA 1
ATOM 1704 C C . LYS B 1 108 ? 16.406 -6.852 0.659 1 79.88 108 LYS B C 1
ATOM 1706 O O . LYS B 1 108 ? 17.172 -7.359 -0.15 1 79.88 108 LYS B O 1
ATOM 1711 N N . SER B 1 109 ? 16.188 -5.457 0.385 1 60.94 109 SER B N 1
ATOM 1712 C CA . SER B 1 109 ? 17.203 -4.602 -0.213 1 60.94 109 SER B CA 1
ATOM 1713 C C . SER B 1 109 ? 18.516 -4.684 0.555 1 60.94 109 SER B C 1
ATOM 1715 O O . SER B 1 109 ? 18.641 -4.105 1.637 1 60.94 109 SER B O 1
ATOM 1717 N N . GLY B 1 110 ? 18.906 -5.469 1.311 1 44.69 110 GLY B N 1
ATOM 1718 C CA . GLY B 1 110 ? 20.188 -5.461 1.998 1 44.69 110 GLY B CA 1
ATOM 1719 C C . GLY B 1 110 ? 21.297 -4.867 1.163 1 44.69 110 GLY B C 1
ATOM 1720 O O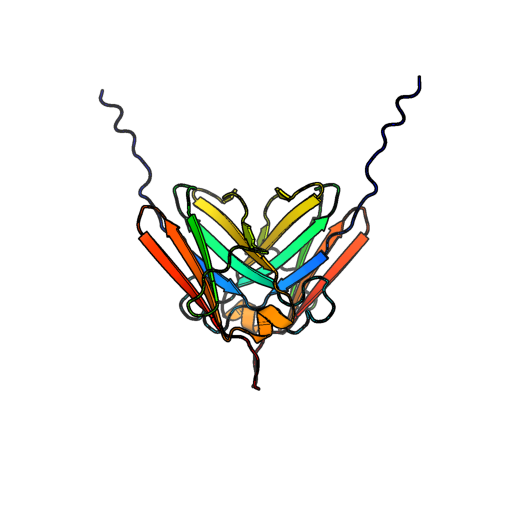 . GLY B 1 110 ? 21.891 -3.852 1.539 1 44.69 110 GLY B O 1
ATOM 1721 N N . SER B 1 111 ? 22.469 -5.652 0.533 1 35.78 111 SER B N 1
ATOM 1722 C CA . SER B 1 111 ? 23.922 -5.543 0.498 1 35.78 111 SER B CA 1
ATOM 1723 C C . SER B 1 111 ? 24.375 -4.609 -0.616 1 35.78 111 SER B C 1
ATOM 1725 O O . SER B 1 111 ? 24.281 -4.945 -1.798 1 35.78 111 SER B O 1
ATOM 1727 N N . CYS B 1 112 ? 23.922 -3.445 -0.683 1 31.62 112 CYS B N 1
ATOM 1728 C CA . CYS B 1 112 ? 25.047 -2.768 -1.322 1 31.62 112 CYS B CA 1
ATOM 1729 C C . CYS B 1 112 ? 26.359 -3.088 -0.61 1 31.62 112 CYS B C 1
ATOM 1731 O O . CYS B 1 112 ? 26.375 -3.242 0.612 1 31.62 112 CYS B O 1
#

pLDDT: mean 87.13, std 16.38, range [31.31, 98.62]

Solvent-accessible surface area (backbone atoms only — not comparable to full-atom values): 12663 Å² total; per-residue (Å²): 130,82,78,74,74,78,70,78,76,74,34,67,59,50,72,46,43,26,45,48,33,83,74,27,73,82,42,96,59,38,47,33,32,38,34,39,35,34,62,15,28,68,68,70,70,45,79,47,40,23,42,69,89,40,79,49,76,71,52,62,49,69,54,71,58,37,81,49,88,94,26,21,32,33,41,35,38,38,52,37,51,74,67,60,53,67,72,38,66,32,40,32,44,36,34,39,40,94,89,40,78,46,77,38,65,32,58,67,86,68,86,117,130,81,77,74,75,81,69,78,76,75,35,67,58,51,72,46,44,27,46,49,31,80,76,26,70,81,42,95,59,37,47,33,33,38,34,41,36,36,62,14,29,69,67,69,70,45,79,46,42,23,42,68,89,40,78,48,74,72,52,62,47,69,54,72,56,37,81,50,89,95,25,20,34,31,40,34,36,38,52,39,52,75,68,60,52,68,71,37,67,32,40,33,45,36,34,36,39,93,87,40,78,46,77,36,67,32,58,68,87,67,85,114

Secondary structure (DSSP, 8-state):
----------BPPEEEEEPPPGGGGGSSSTEEEEEEEEEEBSS--EEEEEETTEEE-TTEEEPPPEEETTEEEEEEEEEE-HHHHHH-SEEEEEEEETTEEEEEEEE-----/----------BPPEEEEEPPPGGGGGSSSTEEEEEEEEEEBSS--EEEEEETTEEE-TTEEEPPPEEETTEEEEEEEEEE-HHHHHH-SEEEEEEEETTEEEEEEEE-----

Foldseek 3Di:
DPPPPPPPDWDFWDKDKDAFDPVQPPPPQRGKIKIKTDFTPDQDKDKWKDFPNHTDDPQKDKDGWDDDPPGTIIMMMRGDDPVRSVVGQKMKMWMADPNDIDIDMDGHPDDD/DPPPPPPPDWDFWDKDKDAFDPVLPPPPQRGKIKIKTDDTPDQDKDKWKDFPNHTDDPQKDKDGWDDDPPGTIIMMMRGDDPVRSVVGQKMKMWMADPNDIDIDMDGHPPDD

Organism: Naja naja (NCBI:txid35670)

Sequence (224 aa):
MRKTIYMSAPVSPSVQVFAPSQEEIRSPNPYTVVCLLTGFYPPAFNLQWKGGEDVISSGVETTKASKQGDKYLASSYLKLTAAQYEKYESFTCEVTHESKKISKTVSKSGSCMRKTIYMSAPVSPSVQVFAPSQEEIRSPNPYTVVCLLTGFYPPAFNLQWKGGEDVISSGVETTKASKQGDKYLASSYLKLTAAQYEKYESFTCEVTHESKKISKTVSKSGSC

InterPro domains:
  IPR003006 Immunoglobulin/major histocompatibility complex, conserved site [PS00290] (91-97)
  IPR003597 Immunoglobulin C1-set [PF07654] (15-99)
  IPR003597 Immunoglobulin C1-set [SM00407] (30-103)
  IPR007110 Immunoglobulin-like domain [PS50835] (13-107)
  IPR013783 Immunoglobulin-like fold [G3DSA:2.60.40.10] (10-112)
  IPR036179 Immunoglobulin-like domain superfamily [SSF48726] (10-107)
  IPR050160 Major Histocompatibility Complex/Immunoglobulin [PTHR19944] (11-107)